Protein AF-A0A9D1SSJ3-F1 (afdb_monomer)

Organism: NCBI:txid2840672

pLDDT: mean 86.65, std 12.14, range [36.69, 98.81]

Foldseek 3Di:
DPPDPQDEDEPDPVGDDPQDDQHWYAYPVGQIWTWGDHPFKTKIFSASQWDKDFLVCLQVCNRDPPRDRDGDDQFDDDQVRVVVLVCVVCVVVVNNQKDWADKTKIWIWRRPDPPPTDTPFIYIKTKIFRWDPPFRTHQQVVFAADPLLVVVQDDPQADDFQHTWMWIFGAGPVGTGMIMTGRDDDDPDDPDDPQDFDDPVVLVVLVVVSNCVSPPPDPVVCPVFADKDWDDKTFIWDWADDGNDHRDTDGATWIKIWIGHPVCVVVVHGTHIWIAGRNPSDTGHRHD

Sequence (288 aa):
AAAQEETYVPLDAETLDFPAAGRYVRTEEGEGAYLRAGNTFLSISSHRGGSVQPESWVLLGNAFVGEEPHALEHVVITEEEAVAAGEAFLERLGRPDFRLARSEKARMLDSNSEYPYATLGEGYLLTYVVSAEGAIPCLYDEYSDSPLLAFLQKQEQYDRTWFQETLALFFTEEGLRMFTWDNPQALVATANENAALLPFDQVQQHVRDLLHIGLPAYDEEADAHGELVFTRMALTSVLQRIPNQSDEALLVPAWMLLLTTQRQQEQGLAESVLLINALDGNYINRWA

Secondary structure (DSSP, 8-state):
--------EE--TTT--SSEEEEEEE-TT--EEEEEEETTEEEEESSTTEEEEEHHHHHTT-SSTTPPP-------S-HHHHHHHHHHHHHHHT-TTEEEEEEEEEEEEETTSSSSPPEEEEEEEEEEEE--TTSPP--GGGSEEPGGGGGGS--TT-----PPPEEEEEEETTEEEEEEEES-------S-SSPPPPPHHHHHHHHHHHHHHHS-S--TT--SS--EEEEEEEEEEEEEEETTEEEEEEEEEEEEEEEEEHHHHHTTPPPEEEEEETTT--B-----

Structure (mmCIF, N/CA/C/O backbone):
data_AF-A0A9D1SSJ3-F1
#
_entry.id   AF-A0A9D1SSJ3-F1
#
loop_
_atom_site.group_PDB
_atom_site.id
_atom_site.type_symbol
_atom_site.label_atom_id
_atom_site.label_alt_id
_atom_site.label_comp_id
_atom_site.label_asym_id
_atom_site.label_entity_id
_atom_site.label_seq_id
_atom_site.pdbx_PDB_ins_code
_atom_site.Cartn_x
_atom_site.Cartn_y
_atom_site.Cartn_z
_atom_site.occupancy
_atom_site.B_iso_or_equiv
_atom_site.auth_seq_id
_atom_site.auth_comp_id
_atom_site.auth_asym_id
_atom_site.auth_atom_id
_atom_site.pdbx_PDB_model_num
ATOM 1 N N . ALA A 1 1 ? -22.876 20.591 19.872 1.00 41.84 1 ALA A N 1
ATOM 2 C CA . ALA A 1 1 ? -23.940 19.924 19.091 1.00 41.84 1 ALA A CA 1
ATOM 3 C C . ALA A 1 1 ? -24.668 18.936 19.998 1.00 41.84 1 ALA A C 1
ATOM 5 O O . ALA A 1 1 ? -24.022 18.380 20.877 1.00 41.84 1 ALA A O 1
ATOM 6 N N . ALA A 1 2 ? -25.987 18.761 19.859 1.00 36.69 2 ALA A N 1
ATOM 7 C CA . ALA A 1 2 ? -26.698 17.710 20.590 1.00 36.69 2 ALA A CA 1
ATOM 8 C C . ALA A 1 2 ? -26.104 16.350 20.191 1.00 36.69 2 ALA A C 1
ATOM 10 O O . ALA A 1 2 ? -25.933 16.109 18.996 1.00 36.69 2 ALA A O 1
ATOM 11 N N . ALA A 1 3 ? -25.744 15.515 21.172 1.00 44.56 3 ALA A N 1
ATOM 12 C CA . ALA A 1 3 ? -25.270 14.158 20.924 1.00 44.56 3 ALA A CA 1
ATOM 13 C C . ALA A 1 3 ? -26.325 13.440 20.077 1.00 44.56 3 ALA A C 1
ATOM 15 O O . ALA A 1 3 ? -27.472 13.298 20.502 1.00 44.56 3 ALA A O 1
ATOM 16 N N . GLN A 1 4 ? -25.968 13.092 18.842 1.00 56.06 4 GLN A N 1
ATOM 17 C CA . GLN A 1 4 ? -26.846 12.311 17.986 1.00 56.06 4 GLN A CA 1
ATOM 18 C C . GLN A 1 4 ? -27.021 10.962 18.685 1.00 56.06 4 GLN A C 1
ATOM 20 O O . GLN A 1 4 ? -26.029 10.323 19.018 1.00 56.06 4 GLN A O 1
ATOM 25 N N . GLU A 1 5 ? -28.257 10.578 18.992 1.00 59.59 5 GLU A N 1
ATOM 26 C CA . GLU A 1 5 ? -28.535 9.332 19.702 1.00 59.59 5 GLU A CA 1
ATOM 27 C C . GLU A 1 5 ? -28.169 8.166 18.772 1.00 59.59 5 GLU A C 1
ATOM 29 O O . GLU A 1 5 ? -28.865 7.879 17.795 1.00 59.59 5 GLU A O 1
ATOM 34 N N . GLU A 1 6 ? -26.999 7.567 18.997 1.00 70.75 6 GLU A N 1
ATOM 35 C CA . GLU A 1 6 ? -26.474 6.526 18.121 1.00 70.75 6 GLU A CA 1
ATOM 36 C C . GLU A 1 6 ? -27.222 5.220 18.368 1.00 70.75 6 GLU A C 1
ATOM 38 O O . GLU A 1 6 ? -27.168 4.626 19.445 1.00 70.75 6 GLU A O 1
ATOM 43 N N . THR A 1 7 ? -27.959 4.771 17.356 1.00 71.69 7 THR A N 1
ATOM 44 C CA . THR A 1 7 ? -28.656 3.488 17.414 1.00 71.69 7 THR A CA 1
ATOM 45 C C . THR A 1 7 ? -27.666 2.386 17.052 1.00 71.69 7 THR A C 1
ATOM 47 O O . THR A 1 7 ? -27.127 2.367 15.947 1.00 71.69 7 THR A O 1
ATOM 50 N N . TYR A 1 8 ? -27.404 1.492 18.003 1.00 73.62 8 TYR A N 1
ATOM 51 C CA . TYR A 1 8 ? -26.455 0.389 17.853 1.00 73.62 8 TYR A CA 1
ATOM 52 C C . TYR A 1 8 ? -27.086 -0.818 17.145 1.00 73.62 8 TYR A C 1
ATOM 54 O O . TYR A 1 8 ? -28.271 -1.109 17.324 1.00 73.62 8 TYR A O 1
ATOM 62 N N . VAL A 1 9 ? -26.258 -1.554 16.400 1.00 72.06 9 VAL A N 1
ATOM 63 C CA . VAL A 1 9 ? -26.578 -2.882 15.861 1.00 72.06 9 VAL A CA 1
ATOM 64 C C . VAL A 1 9 ? -25.536 -3.897 16.351 1.00 72.06 9 VAL A C 1
ATOM 66 O O . VAL A 1 9 ? -24.342 -3.584 16.267 1.00 72.06 9 VAL A O 1
ATOM 69 N N . PRO A 1 10 ? -25.954 -5.081 16.853 1.00 71.31 10 PRO A N 1
ATOM 70 C CA . PRO A 1 10 ? -25.042 -6.188 17.139 1.00 71.31 10 PRO A CA 1
ATOM 71 C C . PRO A 1 10 ? -24.086 -6.433 15.975 1.00 71.31 10 PRO A C 1
ATOM 73 O O . PRO A 1 10 ? -24.506 -6.431 14.820 1.00 71.31 10 PRO A O 1
ATOM 76 N N . LEU A 1 11 ? -22.798 -6.607 16.269 1.00 69.94 11 LEU A N 1
ATOM 77 C CA . LEU A 1 11 ? -21.840 -7.012 15.250 1.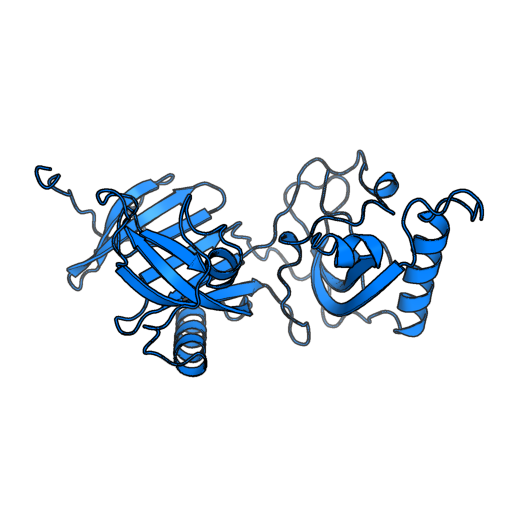00 69.94 11 LEU A CA 1
ATOM 78 C C . LEU A 1 11 ? -21.903 -8.534 15.068 1.00 69.94 11 LEU A C 1
ATOM 80 O O . LEU A 1 11 ? -21.089 -9.261 15.630 1.00 69.94 11 LEU A O 1
ATOM 84 N N . ASP A 1 12 ? -22.870 -9.005 14.283 1.00 67.69 12 ASP A N 1
ATOM 85 C CA . ASP A 1 12 ? -22.927 -10.386 13.804 1.00 67.69 12 ASP A CA 1
ATOM 86 C C . ASP A 1 12 ? -22.988 -10.424 12.263 1.00 67.69 12 ASP A C 1
ATOM 88 O O . ASP A 1 12 ? -23.407 -9.467 11.607 1.00 67.69 12 ASP A O 1
ATOM 92 N N . ALA A 1 13 ? -22.510 -11.517 11.662 1.00 63.56 13 ALA A N 1
ATOM 93 C CA . ALA A 1 13 ? -22.426 -11.641 10.204 1.00 63.56 13 ALA A CA 1
ATOM 94 C C . ALA A 1 13 ? -23.803 -11.724 9.515 1.00 63.56 13 ALA A C 1
ATOM 96 O O . ALA A 1 13 ? -23.891 -11.505 8.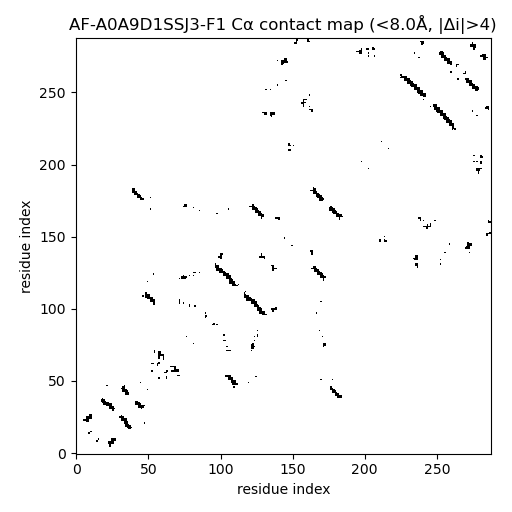310 1.00 63.56 13 ALA A O 1
ATOM 97 N N . GLU A 1 14 ? -24.867 -12.039 10.258 1.00 67.12 14 GLU A N 1
ATOM 98 C CA . GLU A 1 14 ? -26.221 -12.225 9.724 1.00 67.12 14 GLU A CA 1
ATOM 99 C C . GLU A 1 14 ? -27.040 -10.919 9.714 1.00 67.12 14 GLU A C 1
ATOM 101 O O . GLU A 1 14 ? -28.028 -10.820 8.988 1.00 67.12 14 GLU A O 1
ATOM 106 N N . THR A 1 15 ? -26.632 -9.901 10.481 1.00 64.75 15 THR A N 1
ATOM 107 C CA . THR A 1 15 ? -27.335 -8.611 10.645 1.00 64.75 15 THR A CA 1
ATOM 108 C C . THR A 1 15 ? -26.659 -7.430 9.939 1.00 64.75 15 THR A C 1
ATOM 110 O O . THR A 1 15 ? -27.192 -6.307 9.927 1.00 64.75 15 THR A O 1
ATOM 113 N N . LEU A 1 16 ? -25.488 -7.662 9.340 1.00 67.88 16 LEU A N 1
ATOM 114 C CA . LEU A 1 16 ? -24.745 -6.672 8.566 1.00 67.88 16 LEU A CA 1
ATOM 115 C C . LEU A 1 16 ? -25.196 -6.659 7.101 1.00 67.88 16 LEU A C 1
ATOM 117 O O . LEU A 1 16 ? -24.760 -7.463 6.282 1.00 67.88 16 LEU A O 1
ATOM 121 N N . ASP A 1 17 ? -26.026 -5.678 6.760 1.00 69.81 17 ASP A N 1
ATOM 122 C CA . ASP A 1 17 ? -26.342 -5.353 5.367 1.00 69.81 17 ASP A CA 1
ATOM 123 C C . ASP A 1 17 ? -25.211 -4.536 4.719 1.00 69.81 17 ASP A C 1
ATOM 125 O O . ASP A 1 17 ? -24.707 -3.575 5.313 1.00 69.81 17 ASP A O 1
ATOM 129 N N . PHE A 1 18 ? -24.861 -4.877 3.475 1.00 73.00 18 PHE A N 1
ATOM 130 C CA . PHE A 1 18 ? -23.876 -4.169 2.651 1.00 73.00 18 PHE A CA 1
ATOM 131 C C . PHE A 1 18 ? -24.551 -3.496 1.440 1.00 73.00 18 PHE A C 1
ATOM 133 O O . PHE A 1 18 ? -25.455 -4.089 0.846 1.00 73.00 18 PHE A O 1
ATOM 140 N N . PRO A 1 19 ? -24.112 -2.293 1.015 1.00 80.00 19 PRO A N 1
ATOM 141 C CA . PRO A 1 19 ? -23.043 -1.469 1.587 1.00 80.00 19 PRO A CA 1
ATOM 142 C C . PRO A 1 19 ? -23.450 -0.803 2.913 1.00 80.00 19 PRO A C 1
ATOM 144 O O . PRO A 1 19 ? -24.617 -0.485 3.132 1.00 80.00 19 PRO A O 1
ATOM 147 N N . ALA A 1 20 ? -22.471 -0.535 3.777 1.00 78.69 20 ALA A N 1
ATOM 148 C CA . ALA A 1 20 ? -22.679 0.096 5.078 1.00 78.69 20 ALA A CA 1
ATOM 149 C C . ALA A 1 20 ? -21.917 1.424 5.157 1.00 78.69 20 ALA A C 1
ATOM 151 O O . ALA A 1 20 ? -20.708 1.472 4.948 1.00 78.69 20 ALA A O 1
ATOM 152 N N . ALA A 1 21 ? -22.606 2.516 5.488 1.00 80.19 21 ALA A N 1
ATOM 153 C CA . ALA A 1 21 ? -21.999 3.842 5.579 1.00 80.19 21 ALA A CA 1
ATOM 154 C C . ALA A 1 21 ? -22.038 4.372 7.019 1.00 80.19 21 ALA A C 1
ATOM 156 O O . ALA A 1 21 ? -23.034 4.945 7.453 1.00 80.19 21 ALA A O 1
ATOM 157 N N . GLY A 1 22 ? -20.937 4.199 7.756 1.00 74.44 22 GLY A N 1
ATOM 158 C CA . GLY A 1 22 ? -20.728 4.814 9.071 1.00 74.44 22 GLY A CA 1
ATOM 159 C C . GLY A 1 22 ? -21.659 4.266 10.151 1.00 74.44 22 GLY A C 1
ATOM 160 O O . GLY A 1 22 ? -22.102 5.021 11.015 1.00 74.44 22 GLY A O 1
ATOM 161 N N . ARG A 1 23 ? -21.989 2.971 10.072 1.00 83.00 23 ARG A N 1
ATOM 162 C CA . ARG A 1 23 ? -22.890 2.280 11.001 1.00 83.00 23 ARG A CA 1
ATOM 163 C C . ARG A 1 23 ? -22.175 2.073 12.333 1.00 83.00 23 ARG A C 1
ATOM 165 O O . ARG A 1 23 ? -21.083 1.514 12.347 1.00 83.00 23 ARG A O 1
ATOM 172 N N . TYR A 1 24 ? -22.788 2.500 13.433 1.00 87.62 24 TYR A N 1
ATOM 173 C CA . TYR A 1 24 ? -22.270 2.206 14.766 1.00 87.62 24 TYR A CA 1
ATOM 174 C C . TYR A 1 24 ? -22.615 0.762 15.146 1.00 87.62 24 TYR A C 1
ATOM 176 O O . TYR A 1 24 ? -23.780 0.352 15.122 1.00 87.62 24 TYR A O 1
ATOM 184 N N . VAL A 1 25 ? -21.585 -0.013 15.455 1.00 86.06 25 VAL A N 1
ATOM 185 C CA . VAL A 1 25 ? -21.651 -1.432 15.803 1.00 86.06 25 VAL A CA 1
ATOM 186 C C . VAL A 1 25 ? -21.059 -1.631 17.189 1.00 86.06 25 VAL A C 1
ATOM 188 O O . VAL A 1 25 ? -20.232 -0.834 17.631 1.00 86.06 25 VAL A O 1
ATOM 191 N N . ARG A 1 26 ? -21.480 -2.686 17.888 1.00 83.88 26 ARG A N 1
ATOM 192 C CA . ARG A 1 26 ? -20.932 -3.021 19.205 1.00 83.88 26 ARG A CA 1
ATOM 193 C C . ARG A 1 26 ? -20.682 -4.513 19.319 1.00 83.88 26 ARG A C 1
ATOM 195 O O . ARG A 1 26 ? -21.494 -5.310 18.845 1.00 83.88 26 ARG A O 1
ATOM 202 N N . THR A 1 27 ? -19.578 -4.871 19.956 1.00 77.12 27 THR A N 1
ATOM 203 C CA . THR A 1 27 ? -19.282 -6.258 20.315 1.00 77.12 27 THR A CA 1
ATOM 204 C C . THR A 1 27 ? -20.221 -6.734 21.427 1.00 77.12 27 THR A C 1
ATOM 206 O O . THR A 1 27 ? -20.873 -5.929 22.106 1.00 77.12 27 THR A O 1
ATOM 209 N N . GLU A 1 28 ? -20.281 -8.051 21.646 1.00 75.62 28 GLU A N 1
ATOM 210 C CA . GLU A 1 28 ? -20.995 -8.635 22.792 1.00 75.62 28 GLU A CA 1
ATOM 211 C C . GLU A 1 28 ? -20.451 -8.117 24.135 1.00 75.62 28 GLU A C 1
ATOM 213 O O . GLU A 1 28 ? -21.208 -7.944 25.089 1.00 75.62 28 GLU A O 1
ATOM 218 N N . GLU A 1 29 ? -19.156 -7.792 24.181 1.00 78.50 29 GLU A N 1
ATOM 219 C CA . GLU A 1 29 ? -18.461 -7.232 25.346 1.00 78.50 29 GLU A CA 1
ATOM 220 C C . GLU A 1 29 ? -18.753 -5.736 25.565 1.00 78.50 29 GLU A C 1
ATOM 222 O O . GLU A 1 29 ? -18.388 -5.169 26.594 1.00 78.50 29 GLU A O 1
ATOM 227 N N . GLY A 1 30 ? -19.478 -5.092 24.643 1.00 78.06 30 GLY A N 1
ATOM 228 C CA . GLY A 1 30 ? -19.911 -3.702 24.772 1.00 78.06 30 GLY A CA 1
ATOM 229 C C . GLY A 1 30 ? -18.974 -2.672 24.139 1.00 78.06 30 GLY A C 1
ATOM 230 O O . GLY A 1 30 ? -19.244 -1.477 24.254 1.00 78.06 30 GLY A O 1
ATOM 231 N N . GLU A 1 31 ? -17.927 -3.100 23.435 1.00 81.81 31 GLU A N 1
ATOM 232 C CA . GLU A 1 31 ? -17.006 -2.202 22.733 1.00 81.81 31 GLU A CA 1
ATOM 233 C C . GLU A 1 31 ? -17.636 -1.685 21.442 1.00 81.81 31 GLU A C 1
ATOM 235 O O . GLU A 1 31 ? -18.118 -2.466 20.621 1.00 81.81 31 GLU A O 1
ATOM 240 N N . GLY A 1 32 ? -17.668 -0.363 21.277 1.00 87.25 32 GLY A N 1
ATOM 241 C CA . GLY A 1 32 ? -18.289 0.295 20.133 1.00 87.25 32 GLY A CA 1
ATOM 242 C C . GLY A 1 32 ? -17.291 0.666 19.043 1.00 87.25 32 GLY A C 1
ATOM 243 O O . GLY A 1 32 ? -16.176 1.089 19.337 1.00 87.25 32 GLY A O 1
ATOM 244 N N . ALA A 1 33 ? -17.715 0.570 17.787 1.00 90.50 33 ALA A N 1
ATOM 245 C CA . ALA A 1 33 ? -16.941 1.010 16.633 1.00 90.50 33 ALA A CA 1
ATOM 246 C C . ALA A 1 33 ? -17.854 1.500 15.502 1.00 90.50 33 ALA A C 1
ATOM 248 O O . ALA A 1 33 ? -19.059 1.252 15.488 1.00 90.50 33 ALA A O 1
ATOM 249 N N . TYR A 1 34 ? -17.275 2.177 14.518 1.00 90.88 34 TYR A N 1
ATOM 250 C CA . TYR A 1 34 ? -17.954 2.621 13.308 1.00 90.88 34 TYR A CA 1
ATOM 251 C C . TYR A 1 34 ? -17.488 1.792 12.125 1.00 90.88 34 TYR A C 1
ATOM 253 O O . TYR A 1 34 ? -16.304 1.793 11.789 1.00 90.88 34 TYR A O 1
ATOM 261 N N . LEU A 1 35 ? -18.435 1.126 11.472 1.00 90.25 35 LEU A N 1
ATOM 262 C CA . LEU A 1 35 ? -18.206 0.294 10.304 1.00 90.25 35 LEU A CA 1
ATOM 263 C C . LEU A 1 35 ? -18.584 1.046 9.024 1.00 90.25 35 LEU A C 1
ATOM 265 O O . LEU A 1 35 ? -19.670 1.626 8.896 1.00 90.25 35 LEU A O 1
ATOM 269 N N . ARG A 1 36 ? -17.680 1.010 8.047 1.00 90.44 36 ARG A N 1
ATOM 270 C CA . ARG A 1 36 ? -17.907 1.429 6.664 1.00 90.44 36 ARG A CA 1
ATOM 271 C C . ARG A 1 36 ? -17.522 0.284 5.742 1.00 90.44 36 ARG A C 1
ATOM 273 O O . ARG A 1 36 ? -16.462 -0.299 5.913 1.00 90.44 36 ARG A O 1
ATOM 280 N N . ALA A 1 37 ? -18.357 -0.026 4.766 1.00 90.31 37 ALA A N 1
ATOM 281 C CA . ALA A 1 37 ? -18.077 -1.076 3.808 1.00 90.31 37 ALA A CA 1
ATOM 282 C C . ALA A 1 37 ? -18.731 -0.780 2.461 1.00 90.31 37 ALA A C 1
ATOM 284 O O . ALA A 1 37 ? -19.891 -0.362 2.393 1.00 90.31 37 ALA A O 1
ATOM 285 N N . GLY A 1 38 ? -17.982 -1.033 1.398 1.00 88.62 38 GLY A N 1
ATOM 286 C CA . GLY A 1 38 ? -18.437 -0.971 0.018 1.00 88.62 38 GLY A CA 1
ATOM 287 C C . GLY A 1 38 ? -17.955 -2.188 -0.765 1.00 88.62 38 GLY A C 1
ATOM 288 O O . GLY A 1 38 ? -17.445 -3.147 -0.198 1.00 88.62 38 GLY A O 1
ATOM 289 N N . ASN A 1 39 ? -18.088 -2.137 -2.090 1.00 85.19 39 ASN A N 1
ATOM 290 C CA . ASN A 1 39 ? -17.717 -3.264 -2.954 1.00 85.19 39 ASN A CA 1
ATOM 291 C C . ASN A 1 39 ? -16.210 -3.563 -2.960 1.00 85.19 39 ASN A C 1
ATOM 293 O O . ASN A 1 39 ? -15.814 -4.670 -3.303 1.00 85.19 39 ASN A O 1
ATOM 297 N N . THR A 1 40 ? -15.378 -2.571 -2.641 1.00 88.81 40 THR A N 1
ATOM 298 C CA . THR A 1 40 ? -13.914 -2.656 -2.738 1.00 88.81 40 THR A CA 1
ATOM 299 C C . THR A 1 40 ? -13.215 -2.268 -1.443 1.00 88.81 40 THR A C 1
ATOM 301 O O . THR A 1 40 ? -12.009 -2.076 -1.463 1.00 88.81 40 THR A O 1
ATOM 304 N N . PHE A 1 41 ? -13.933 -2.097 -0.333 1.00 92.00 41 PHE A N 1
ATOM 305 C CA . PHE A 1 41 ? -13.294 -1.744 0.932 1.00 92.00 41 PHE A CA 1
ATOM 306 C C . PHE A 1 41 ? -14.145 -2.131 2.140 1.00 92.00 41 PHE A C 1
ATOM 308 O O . PHE A 1 41 ? -15.378 -2.122 2.085 1.00 92.00 41 PHE A O 1
ATOM 315 N N . LEU A 1 42 ? -13.468 -2.377 3.255 1.00 93.25 42 LEU A N 1
ATOM 316 C CA . LEU A 1 42 ? -14.020 -2.505 4.597 1.00 93.25 42 LEU A CA 1
ATOM 317 C C . LEU A 1 42 ? -13.187 -1.637 5.544 1.00 93.25 42 LEU A C 1
ATOM 319 O O . LEU A 1 42 ? -11.966 -1.640 5.489 1.00 93.25 42 LEU A O 1
ATOM 323 N N . SER A 1 43 ? -13.838 -0.892 6.428 1.00 93.31 43 SER A N 1
ATOM 324 C CA . SER A 1 43 ? -13.188 -0.043 7.420 1.00 93.31 43 SER A CA 1
ATOM 325 C C . SER A 1 43 ? -13.930 -0.110 8.747 1.00 93.31 43 SER A C 1
ATOM 327 O O . SER A 1 43 ? -15.159 -0.022 8.792 1.00 93.31 43 SER A O 1
ATOM 329 N N . ILE A 1 44 ? -13.171 -0.241 9.830 1.00 92.69 44 ILE A N 1
ATOM 330 C CA . ILE A 1 44 ? -13.650 -0.183 11.209 1.00 92.69 44 ILE A CA 1
ATOM 331 C C . ILE A 1 44 ? -12.813 0.866 11.936 1.00 92.69 44 ILE A C 1
ATOM 333 O O . ILE A 1 44 ? -11.587 0.836 11.883 1.00 92.69 44 ILE A O 1
ATOM 337 N N . SER A 1 45 ? -13.470 1.810 12.602 1.00 93.62 45 SER A N 1
ATOM 338 C CA . SER A 1 45 ? -12.813 2.895 13.334 1.00 93.62 45 SER A CA 1
ATOM 339 C C . SER A 1 45 ? -13.419 3.042 14.721 1.00 93.62 45 SER A C 1
ATOM 341 O O . SER A 1 45 ? -14.636 2.954 14.872 1.00 93.62 45 SER A O 1
ATOM 343 N N . SER A 1 46 ? -12.599 3.337 15.726 1.00 91.94 46 SER A N 1
ATOM 344 C CA . SER A 1 46 ? -13.083 3.686 17.067 1.00 91.94 46 SER A CA 1
ATOM 345 C C . SER A 1 46 ? -13.823 5.031 17.098 1.00 91.94 46 SER A C 1
ATOM 347 O O . SER A 1 46 ? -14.591 5.284 18.020 1.00 91.94 46 SER A O 1
ATOM 349 N N . HIS A 1 47 ? -13.641 5.879 16.076 1.00 89.88 47 HIS A N 1
ATOM 350 C CA . HIS A 1 47 ? -14.232 7.218 15.989 1.00 89.88 47 HIS A CA 1
ATOM 351 C C . HIS A 1 47 ? -14.878 7.485 14.621 1.00 89.88 47 HIS A C 1
ATOM 353 O O . HIS A 1 47 ? -14.290 7.207 13.572 1.00 89.88 47 HIS A O 1
ATOM 359 N N . ARG A 1 48 ? -16.076 8.090 14.616 1.00 83.25 48 ARG A N 1
ATOM 360 C CA . ARG A 1 48 ? -16.885 8.334 13.402 1.00 83.25 48 ARG A CA 1
ATOM 361 C C . ARG A 1 48 ? -16.204 9.241 12.377 1.00 83.25 48 ARG A C 1
ATOM 363 O O . ARG A 1 48 ? -16.403 9.066 11.179 1.00 83.25 48 ARG A O 1
ATOM 370 N N . GLY A 1 49 ? -15.437 10.213 12.866 1.00 81.69 49 GLY A N 1
ATOM 371 C CA . GLY A 1 49 ? -14.650 11.174 12.088 1.00 81.69 49 GLY A CA 1
ATOM 372 C C . GLY A 1 49 ? -13.145 10.927 12.176 1.00 81.69 49 GLY A C 1
ATOM 373 O O . GLY A 1 49 ? -12.369 11.830 11.901 1.00 81.69 49 GLY A O 1
ATOM 374 N N . GLY A 1 50 ? -12.715 9.737 12.607 1.00 88.50 50 GLY A N 1
ATOM 375 C CA . GLY A 1 50 ? -11.293 9.431 12.729 1.00 88.50 50 GLY A CA 1
ATOM 376 C C . GLY A 1 50 ? -10.598 9.507 11.369 1.00 88.50 50 GLY A C 1
ATOM 377 O O . GLY A 1 50 ? -10.885 8.699 10.484 1.00 88.50 50 GLY A O 1
ATOM 378 N N . SER A 1 51 ? -9.692 10.471 11.213 1.00 91.81 51 SER A N 1
ATOM 379 C CA . SER A 1 51 ? -8.824 10.618 10.045 1.00 91.81 51 SER A CA 1
ATOM 380 C C . SER A 1 51 ? -7.391 10.312 10.453 1.00 91.81 51 SER A C 1
ATOM 382 O O . SER A 1 51 ? -6.776 11.103 11.168 1.00 91.81 51 SER A O 1
ATOM 384 N N . VAL A 1 52 ? -6.860 9.174 10.007 1.00 96.00 52 VAL A N 1
ATOM 385 C CA . VAL A 1 52 ? -5.460 8.808 10.253 1.00 96.00 52 VAL A CA 1
ATOM 386 C C . VAL A 1 52 ? -4.556 9.524 9.252 1.00 96.00 52 VAL A C 1
ATOM 388 O O . VAL A 1 52 ? -4.836 9.532 8.057 1.00 96.00 52 VAL A O 1
ATOM 391 N N . GLN A 1 53 ? -3.486 10.137 9.750 1.00 95.62 53 GLN A N 1
ATOM 392 C CA . GLN A 1 53 ? -2.497 10.876 8.972 1.00 95.62 53 GLN A CA 1
ATOM 393 C C . GLN A 1 53 ? -1.096 10.365 9.329 1.00 95.62 53 GLN A C 1
ATOM 395 O O . GLN A 1 53 ? -0.719 10.461 10.502 1.00 95.62 53 GLN A O 1
ATOM 400 N N . PRO A 1 54 ? -0.333 9.819 8.367 1.00 96.50 54 PRO A N 1
ATOM 401 C CA . PRO A 1 54 ? 1.052 9.423 8.601 1.00 96.50 54 PRO A CA 1
ATOM 402 C C . PRO A 1 54 ? 1.950 10.652 8.815 1.00 96.50 54 PRO A C 1
ATOM 404 O O . PRO A 1 54 ? 1.668 11.742 8.311 1.00 96.50 54 PRO A O 1
ATOM 407 N N . GLU A 1 55 ? 3.032 10.488 9.574 1.00 97.12 55 GLU A N 1
ATOM 408 C CA . GLU A 1 55 ? 3.973 11.558 9.933 1.00 97.12 55 GLU A CA 1
ATOM 409 C C . GLU A 1 55 ? 4.603 12.215 8.698 1.00 97.12 55 GLU A C 1
ATOM 411 O O . GLU A 1 55 ? 4.779 13.428 8.667 1.00 97.12 55 GLU A O 1
ATOM 416 N N . SER A 1 56 ? 4.857 11.458 7.637 1.00 94.50 56 SER A N 1
ATOM 417 C CA . SER A 1 56 ? 5.337 11.930 6.339 1.00 94.50 56 SER A CA 1
ATOM 418 C C . SER A 1 56 ? 4.424 12.992 5.739 1.00 94.50 56 SER A C 1
ATOM 420 O O . SER A 1 56 ? 4.913 13.957 5.156 1.00 94.50 56 SER A O 1
ATOM 422 N N . TRP A 1 57 ? 3.105 12.885 5.918 1.00 93.56 57 TRP A N 1
ATOM 423 C CA . TRP A 1 57 ? 2.186 13.929 5.468 1.00 93.56 57 TRP A CA 1
ATOM 424 C C . TRP A 1 57 ? 2.334 15.194 6.312 1.00 93.56 57 TRP A C 1
ATOM 426 O O . TRP A 1 57 ? 2.283 16.294 5.763 1.00 93.56 57 TRP A O 1
ATOM 436 N N . VAL A 1 58 ? 2.551 15.052 7.623 1.00 94.00 58 VAL A N 1
ATOM 437 C CA . VAL A 1 58 ? 2.751 16.181 8.547 1.00 94.00 58 VAL A CA 1
ATOM 438 C C . VAL A 1 58 ? 4.070 16.890 8.233 1.00 94.00 58 VAL A C 1
ATOM 440 O O . VAL A 1 58 ? 4.089 18.101 8.040 1.00 94.00 58 VAL A O 1
ATOM 443 N N . LEU A 1 59 ? 5.157 16.138 8.055 1.00 93.50 59 LEU A N 1
ATOM 444 C CA . LEU A 1 59 ? 6.486 16.656 7.713 1.00 93.50 59 LEU A CA 1
ATOM 445 C C . LEU A 1 59 ? 6.541 17.349 6.344 1.00 93.50 59 LEU A C 1
ATOM 447 O O . LEU A 1 59 ? 7.406 18.193 6.120 1.00 93.50 59 LEU A O 1
ATOM 451 N N . LEU A 1 60 ? 5.630 17.013 5.429 1.00 88.12 60 LEU A N 1
ATOM 452 C CA . LEU A 1 60 ? 5.511 17.669 4.125 1.00 88.12 60 LEU A CA 1
ATOM 453 C C . LEU A 1 60 ? 4.534 18.857 4.127 1.00 88.12 60 LEU A C 1
ATOM 455 O O . LEU A 1 60 ? 4.363 19.488 3.087 1.00 88.12 60 LEU A O 1
ATOM 459 N N . GLY A 1 61 ? 3.876 19.161 5.254 1.00 85.19 61 GLY A N 1
ATOM 460 C CA . GLY A 1 61 ? 2.826 20.189 5.320 1.00 85.19 61 GLY A CA 1
ATOM 461 C C . GLY A 1 61 ? 1.556 19.815 4.541 1.00 85.19 61 GLY A C 1
ATOM 462 O O . GLY A 1 61 ? 0.756 20.678 4.189 1.00 85.19 61 GLY A O 1
ATOM 463 N N . ASN A 1 62 ? 1.378 18.523 4.253 1.00 81.00 62 ASN A N 1
ATOM 464 C CA . ASN A 1 62 ? 0.267 17.966 3.479 1.00 81.00 62 ASN A CA 1
ATOM 465 C C . ASN A 1 62 ? -0.812 17.319 4.364 1.00 81.00 62 ASN A C 1
ATOM 467 O O . ASN A 1 62 ? -1.826 16.856 3.845 1.00 81.00 62 ASN A O 1
ATOM 471 N N . ALA A 1 63 ? -0.607 17.259 5.685 1.00 80.69 63 ALA A N 1
ATOM 472 C CA . ALA A 1 63 ? -1.536 16.617 6.611 1.00 80.69 63 ALA A CA 1
ATOM 473 C C . ALA A 1 63 ? -2.852 17.396 6.754 1.00 80.69 63 ALA A C 1
ATOM 475 O O . ALA A 1 63 ? -3.922 16.845 6.492 1.00 80.69 63 ALA A O 1
ATOM 476 N N . PHE A 1 64 ? -2.809 18.678 7.127 1.00 83.25 64 PHE A N 1
ATOM 477 C CA . PHE A 1 64 ? -3.973 19.559 7.017 1.00 83.25 64 PHE A CA 1
ATOM 478 C C . PHE A 1 64 ? -3.593 20.995 6.655 1.00 83.25 64 PHE A C 1
ATOM 480 O O . PHE A 1 64 ? -2.487 21.467 6.905 1.00 83.25 64 PHE A O 1
ATOM 487 N N . VAL A 1 65 ? -4.541 21.700 6.034 1.00 81.88 65 VAL A N 1
ATOM 488 C CA . VAL A 1 65 ? -4.323 23.042 5.482 1.00 81.88 65 VAL A CA 1
ATOM 489 C C . VAL A 1 65 ? -3.957 24.034 6.585 1.00 81.88 65 VAL A C 1
ATOM 491 O O . VAL A 1 65 ? -4.755 24.272 7.486 1.00 81.88 65 VAL A O 1
ATOM 494 N N . GLY A 1 66 ? -2.794 24.672 6.454 1.00 83.06 66 GLY A N 1
ATOM 495 C CA . GLY A 1 66 ? -2.328 25.708 7.378 1.00 83.06 66 GLY A CA 1
ATOM 496 C C . GLY A 1 66 ? -1.582 25.182 8.604 1.00 83.06 66 GLY A C 1
ATOM 497 O O . GLY A 1 66 ? -1.229 25.983 9.466 1.00 83.06 66 GLY A O 1
ATOM 498 N N . GLU A 1 67 ? -1.343 23.874 8.690 1.00 88.94 67 GLU A N 1
ATOM 499 C CA . GLU A 1 67 ? -0.389 23.310 9.639 1.00 88.94 67 GLU A CA 1
ATOM 500 C C . GLU A 1 67 ? 1.048 23.546 9.171 1.00 88.94 67 GLU A C 1
ATOM 502 O O . GLU A 1 67 ? 1.375 23.305 8.008 1.00 88.94 67 GLU A O 1
ATOM 507 N N . GLU A 1 68 ? 1.915 23.979 10.084 1.00 90.94 68 GLU A N 1
ATOM 508 C CA . GLU A 1 68 ? 3.354 24.013 9.826 1.00 90.94 68 GLU A CA 1
ATOM 509 C C . GLU A 1 68 ? 3.955 22.608 9.983 1.00 90.94 68 GLU A C 1
ATOM 511 O O . GLU A 1 68 ? 3.588 21.902 10.924 1.00 90.94 68 GLU A O 1
ATOM 516 N N . PRO A 1 69 ? 4.909 22.200 9.129 1.00 94.19 69 PRO A N 1
ATOM 517 C CA . PRO A 1 69 ? 5.533 20.889 9.238 1.00 94.19 69 PRO A CA 1
ATOM 518 C C . PRO A 1 69 ? 6.176 20.618 10.601 1.00 94.19 69 PRO A C 1
ATOM 520 O O . PRO A 1 69 ? 6.980 21.416 11.091 1.00 94.19 69 PRO A O 1
ATOM 523 N N . HIS A 1 70 ? 5.878 19.459 11.187 1.00 94.12 70 HIS A N 1
ATOM 524 C CA . HIS A 1 70 ? 6.478 19.012 12.444 1.00 94.12 70 HIS A CA 1
ATOM 525 C C . HIS A 1 70 ? 6.487 17.479 12.565 1.00 94.12 70 HIS A C 1
ATOM 527 O O . HIS A 1 70 ? 5.777 16.781 11.844 1.00 94.12 70 HIS A O 1
ATOM 533 N N . ALA A 1 71 ? 7.309 16.955 13.478 1.00 96.19 71 ALA A N 1
ATOM 534 C CA . ALA A 1 71 ? 7.317 15.533 13.825 1.00 96.19 71 ALA A CA 1
ATOM 535 C C . ALA A 1 71 ? 6.227 15.213 14.861 1.00 96.19 71 ALA A C 1
ATOM 537 O O . ALA A 1 71 ? 5.803 16.090 15.617 1.00 96.19 71 ALA A O 1
ATOM 538 N N . LEU A 1 72 ? 5.789 13.958 14.920 1.00 96.56 72 LEU A N 1
ATOM 539 C CA . LEU A 1 72 ? 4.871 13.461 15.940 1.00 96.56 72 LEU A CA 1
ATOM 540 C C . LEU A 1 72 ? 5.655 13.107 17.213 1.00 96.56 72 LEU A C 1
ATOM 542 O O . LEU A 1 72 ? 6.545 12.243 17.214 1.00 96.56 72 LEU A O 1
ATOM 546 N N . GLU A 1 73 ? 5.337 13.813 18.298 1.00 95.44 73 GLU A N 1
ATOM 547 C CA . GLU A 1 73 ? 6.104 13.816 19.550 1.00 95.44 73 GLU A CA 1
ATOM 548 C C . GLU A 1 73 ? 5.434 13.022 20.684 1.00 95.44 73 GLU A C 1
ATOM 550 O O . GLU A 1 73 ? 6.096 12.704 21.670 1.00 95.44 73 GLU A O 1
ATOM 555 N N . HIS A 1 74 ? 4.157 12.652 20.549 1.00 96.31 74 HIS A N 1
ATOM 556 C CA . HIS A 1 74 ? 3.364 11.978 21.587 1.00 96.31 74 HIS A CA 1
ATOM 557 C C . HIS A 1 74 ? 3.106 10.496 21.281 1.00 96.31 74 HIS A C 1
ATOM 559 O O . HIS A 1 74 ? 2.161 9.898 21.792 1.00 96.31 74 HIS A O 1
ATOM 565 N N . VAL A 1 75 ? 3.946 9.885 20.446 1.00 97.50 75 VAL A N 1
ATOM 566 C CA . VAL A 1 75 ? 3.919 8.442 20.179 1.00 97.50 75 VAL A CA 1
ATOM 567 C C . VAL A 1 75 ? 4.482 7.696 21.393 1.00 97.50 75 VAL A C 1
ATOM 569 O O . VAL A 1 75 ? 5.676 7.787 21.675 1.00 97.50 75 VAL A O 1
ATOM 572 N N . VAL A 1 76 ? 3.619 6.975 22.117 1.00 97.62 76 VAL A N 1
ATOM 573 C CA . VAL A 1 76 ? 3.983 6.297 23.379 1.00 97.62 76 VAL A CA 1
ATOM 574 C C . VAL A 1 76 ? 4.457 4.854 23.176 1.00 97.62 76 VAL A C 1
ATOM 576 O O . VAL A 1 76 ? 5.399 4.429 23.842 1.00 97.62 76 VAL A O 1
ATOM 579 N N . ILE A 1 77 ? 3.823 4.107 22.269 1.00 98.06 77 ILE A N 1
ATOM 580 C CA . ILE A 1 77 ? 4.205 2.720 21.945 1.00 98.06 77 ILE A CA 1
ATOM 581 C C . ILE A 1 77 ? 5.440 2.687 21.040 1.00 98.06 77 ILE A C 1
ATOM 583 O O . ILE A 1 77 ? 5.695 3.647 20.307 1.00 98.06 77 ILE A O 1
ATOM 587 N N . THR A 1 78 ? 6.192 1.587 21.043 1.00 98.38 78 THR A N 1
ATOM 588 C CA . THR A 1 78 ? 7.279 1.384 20.071 1.00 98.38 78 THR A CA 1
ATOM 589 C C . THR A 1 78 ? 6.761 0.829 18.743 1.00 98.38 78 THR A C 1
ATOM 591 O O . THR A 1 78 ? 5.646 0.310 18.646 1.00 98.38 78 THR A O 1
ATOM 594 N N . GLU A 1 79 ? 7.587 0.929 17.699 1.00 98.56 79 GLU A N 1
ATOM 595 C CA . GLU A 1 79 ? 7.293 0.315 16.404 1.00 98.56 79 GLU A CA 1
ATOM 596 C C . GLU A 1 79 ? 7.158 -1.209 16.535 1.00 98.56 79 GLU A C 1
ATOM 598 O O . GLU A 1 79 ? 6.217 -1.799 16.015 1.00 98.56 79 GLU A O 1
ATOM 603 N N . GLU A 1 80 ? 8.055 -1.852 17.285 1.00 98.62 80 GLU A N 1
ATOM 604 C CA . GLU A 1 80 ? 8.049 -3.301 17.491 1.00 98.62 80 GLU A CA 1
ATOM 605 C C . GLU A 1 80 ? 6.793 -3.779 18.228 1.00 98.62 80 GLU A C 1
ATOM 607 O O . GLU A 1 80 ? 6.255 -4.835 17.895 1.00 98.62 80 GLU A O 1
ATOM 612 N N . GLU A 1 81 ? 6.303 -3.006 19.203 1.00 98.44 81 GLU A N 1
ATOM 613 C CA . GLU A 1 81 ? 5.046 -3.289 19.903 1.00 98.44 81 GLU A CA 1
ATOM 614 C C . GLU A 1 81 ? 3.850 -3.224 18.949 1.00 98.44 81 GLU A C 1
ATOM 616 O O . GLU A 1 81 ? 3.013 -4.131 18.940 1.00 98.44 81 GLU A O 1
ATOM 621 N N . ALA A 1 82 ? 3.793 -2.187 18.106 1.00 98.62 82 ALA A N 1
ATOM 622 C CA . ALA A 1 82 ? 2.754 -2.055 17.094 1.00 98.62 82 ALA A CA 1
ATOM 623 C C . ALA A 1 82 ? 2.810 -3.212 16.086 1.00 98.62 82 ALA A C 1
ATOM 625 O O . ALA A 1 82 ? 1.786 -3.841 15.811 1.00 98.62 82 ALA A O 1
ATOM 626 N N . VAL A 1 83 ? 3.998 -3.526 15.559 1.00 98.69 83 VAL A N 1
ATOM 627 C CA . VAL A 1 83 ? 4.205 -4.615 14.593 1.00 98.69 83 VAL A CA 1
ATOM 628 C C . VAL A 1 83 ? 3.795 -5.958 15.190 1.00 98.69 83 VAL A C 1
ATOM 630 O O . VAL A 1 83 ? 3.032 -6.689 14.563 1.00 98.69 83 VAL A O 1
ATOM 633 N N . ALA A 1 84 ? 4.201 -6.264 16.424 1.00 98.38 84 ALA A N 1
ATOM 634 C CA . ALA A 1 84 ? 3.789 -7.493 17.098 1.00 98.38 84 ALA A CA 1
ATOM 635 C C . ALA A 1 84 ? 2.260 -7.583 17.268 1.00 98.38 84 ALA A C 1
ATOM 637 O O . ALA A 1 84 ? 1.676 -8.648 17.054 1.00 98.38 84 ALA A O 1
ATOM 638 N N . ALA A 1 85 ? 1.597 -6.472 17.609 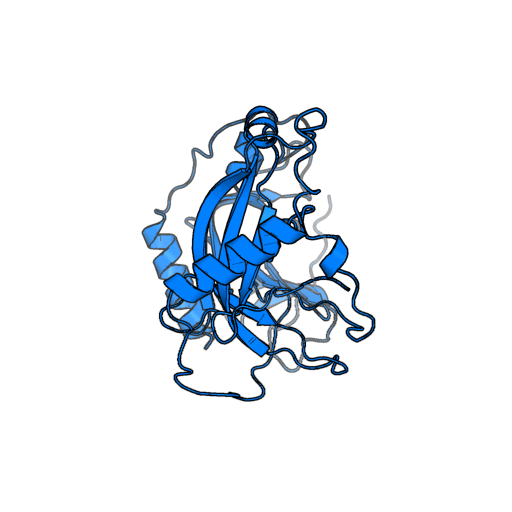1.00 98.25 85 ALA A N 1
ATOM 639 C CA . ALA A 1 85 ? 0.139 -6.417 17.701 1.00 98.25 85 ALA A CA 1
ATOM 640 C C . ALA A 1 85 ? -0.542 -6.615 16.335 1.00 98.25 85 ALA A C 1
ATOM 642 O O . ALA A 1 85 ? -1.572 -7.288 16.250 1.00 98.25 85 ALA A O 1
ATOM 643 N N . GLY A 1 86 ? 0.035 -6.066 15.264 1.00 98.06 86 GLY A N 1
ATOM 644 C CA . GLY A 1 86 ? -0.454 -6.236 13.900 1.00 98.06 86 GLY A CA 1
ATOM 645 C C . GLY A 1 86 ? -0.321 -7.670 13.380 1.00 98.06 86 GLY A C 1
ATOM 646 O O . GLY A 1 86 ? -1.288 -8.214 12.852 1.00 98.06 86 GLY A O 1
ATOM 647 N N . GLU A 1 87 ? 0.816 -8.326 13.606 1.00 97.25 87 GLU A N 1
ATOM 648 C CA . GLU A 1 87 ? 1.011 -9.737 13.242 1.00 97.25 87 GLU A CA 1
ATOM 649 C C . GLU A 1 87 ? 0.035 -10.653 14.004 1.00 97.25 87 GLU A C 1
ATOM 651 O O . GLU A 1 87 ? -0.620 -11.510 13.408 1.00 97.25 87 GLU A O 1
ATOM 656 N N . ALA A 1 88 ? -0.161 -10.413 15.308 1.00 97.19 88 ALA A N 1
ATOM 657 C CA . ALA A 1 88 ? -1.154 -11.141 16.102 1.00 97.19 88 ALA A CA 1
ATOM 658 C C . ALA A 1 88 ? -2.595 -10.899 15.610 1.00 97.19 88 ALA A C 1
ATOM 660 O O . ALA A 1 88 ? -3.441 -11.798 15.661 1.00 97.19 88 ALA A O 1
ATOM 661 N N . PHE A 1 89 ? -2.895 -9.691 15.123 1.00 96.56 89 PHE A N 1
ATOM 662 C CA . PHE A 1 89 ? -4.181 -9.380 14.503 1.00 96.56 89 PHE A CA 1
ATOM 663 C C . PHE A 1 89 ? -4.384 -10.174 13.204 1.00 96.56 89 PHE A C 1
ATOM 665 O O . PHE A 1 89 ? -5.447 -10.768 13.023 1.00 96.56 89 PHE A O 1
ATOM 672 N N . LEU A 1 90 ? -3.377 -10.238 12.326 1.00 96.44 90 LEU A N 1
ATOM 673 C CA . LEU A 1 90 ? -3.449 -10.987 11.065 1.00 96.44 90 LEU A CA 1
ATOM 674 C C . LEU A 1 90 ? -3.590 -12.497 11.274 1.00 96.44 90 LEU A C 1
ATOM 676 O O . LEU A 1 90 ? -4.367 -13.145 10.566 1.00 96.44 90 LEU A O 1
ATOM 680 N N . GLU A 1 91 ? -2.896 -13.055 12.270 1.00 95.88 91 GLU A N 1
ATOM 681 C CA . GLU A 1 91 ? -3.043 -14.461 12.654 1.00 95.88 91 GLU A CA 1
ATOM 682 C C . GLU A 1 91 ? -4.490 -14.762 13.075 1.00 95.88 91 GLU A C 1
ATOM 684 O O . GLU A 1 91 ? -5.098 -15.716 12.588 1.00 95.88 91 GLU A O 1
ATOM 689 N N . ARG A 1 92 ? -5.088 -13.895 13.904 1.00 95.31 92 ARG A N 1
ATOM 690 C CA . ARG A 1 92 ? -6.498 -14.010 14.313 1.00 95.31 92 ARG A CA 1
ATOM 691 C C . ARG A 1 92 ? -7.480 -13.809 13.161 1.00 95.31 92 ARG A C 1
ATOM 693 O O . ARG A 1 92 ? -8.529 -14.447 13.155 1.00 95.31 92 ARG A O 1
ATOM 700 N N . LEU A 1 93 ? -7.157 -12.932 12.210 1.00 93.88 93 LEU A N 1
ATOM 701 C CA . LEU A 1 93 ? -7.952 -12.708 11.001 1.00 93.88 93 LEU A CA 1
ATOM 702 C C . LEU A 1 93 ? -7.885 -13.909 10.038 1.00 93.88 93 LEU A C 1
ATOM 704 O O . LEU A 1 93 ? -8.707 -14.010 9.130 1.00 93.88 93 LEU A O 1
ATOM 708 N N . GLY A 1 94 ? -6.931 -14.827 10.230 1.00 94.50 94 GLY A N 1
ATOM 709 C CA . GLY A 1 94 ? -6.729 -15.977 9.350 1.00 94.50 94 GLY A CA 1
ATOM 710 C C . GLY A 1 94 ? -6.123 -15.591 8.001 1.00 94.50 94 GLY A C 1
ATOM 711 O O . GLY A 1 94 ? -6.373 -16.265 7.003 1.00 94.50 94 GLY A O 1
ATOM 712 N N . ARG A 1 95 ? -5.343 -14.504 7.963 1.00 93.44 95 ARG A N 1
ATOM 713 C CA . ARG A 1 95 ? -4.731 -13.953 6.745 1.00 93.44 95 ARG A CA 1
ATOM 714 C C . ARG A 1 95 ? -3.197 -13.863 6.851 1.00 93.44 95 ARG A C 1
ATOM 716 O O . ARG A 1 95 ? -2.634 -12.769 6.814 1.00 93.44 95 ARG A O 1
ATOM 723 N N . PRO A 1 96 ? -2.493 -15.006 6.996 1.00 90.12 96 PRO A N 1
ATOM 724 C CA . PRO A 1 96 ? -1.031 -15.044 7.128 1.00 90.12 96 PRO A CA 1
ATOM 725 C C . PRO A 1 96 ? -0.283 -14.714 5.823 1.00 90.12 96 PRO A C 1
ATOM 727 O O . PRO A 1 96 ? 0.946 -14.659 5.812 1.00 90.12 96 PRO A O 1
ATOM 730 N N . ASP A 1 97 ? -1.011 -14.562 4.717 1.00 92.88 97 ASP A N 1
ATOM 731 C CA . ASP A 1 97 ? -0.524 -14.165 3.397 1.00 92.88 97 ASP A CA 1
ATOM 732 C C . ASP A 1 97 ? -0.220 -12.662 3.297 1.00 92.88 97 ASP A C 1
ATOM 734 O O . ASP A 1 97 ? 0.566 -12.245 2.442 1.00 92.88 97 ASP A O 1
ATOM 738 N N . PHE A 1 98 ? -0.789 -11.849 4.191 1.00 96.31 98 PHE A N 1
ATOM 739 C CA . PHE A 1 98 ? -0.393 -10.455 4.335 1.00 96.31 98 PHE A CA 1
ATOM 740 C C . PHE A 1 98 ? 0.950 -10.335 5.052 1.00 96.31 98 PHE A C 1
ATOM 742 O O . PHE A 1 98 ? 1.212 -10.998 6.055 1.00 96.31 98 PHE A O 1
ATOM 749 N N . ARG A 1 99 ? 1.802 -9.445 4.543 1.00 96.88 99 ARG A N 1
ATOM 750 C CA . ARG A 1 99 ? 3.120 -9.127 5.101 1.00 96.88 99 ARG A CA 1
ATOM 751 C C . ARG A 1 99 ? 3.290 -7.616 5.210 1.00 96.88 99 ARG A C 1
ATOM 753 O O . ARG A 1 99 ? 2.802 -6.874 4.355 1.00 96.88 99 ARG A O 1
ATOM 760 N N . LEU A 1 100 ? 3.973 -7.168 6.263 1.00 97.88 100 LEU A N 1
ATOM 761 C CA . LEU A 1 100 ? 4.183 -5.749 6.549 1.00 97.88 100 LEU A CA 1
ATOM 762 C C . LEU A 1 100 ? 5.003 -5.083 5.434 1.00 97.88 100 LEU A C 1
ATOM 764 O O . LEU A 1 100 ? 6.172 -5.410 5.244 1.00 97.88 100 LEU A O 1
ATOM 768 N N . ALA A 1 101 ? 4.396 -4.145 4.707 1.00 97.44 101 ALA A N 1
ATOM 769 C CA . ALA A 1 101 ? 5.042 -3.394 3.628 1.00 97.44 101 ALA A CA 1
ATOM 770 C C . ALA A 1 101 ? 5.561 -2.028 4.091 1.00 97.44 101 ALA A C 1
ATOM 772 O O . ALA A 1 101 ? 6.586 -1.554 3.600 1.00 97.44 101 ALA A O 1
ATOM 773 N N . ARG A 1 102 ? 4.849 -1.392 5.026 1.00 97.31 102 ARG A N 1
ATOM 774 C CA . ARG A 1 102 ? 5.226 -0.107 5.619 1.00 97.31 102 ARG A CA 1
ATOM 775 C C . ARG A 1 102 ? 4.790 -0.045 7.073 1.00 97.31 102 ARG A C 1
ATOM 777 O O . ARG A 1 102 ? 3.695 -0.482 7.415 1.00 97.31 102 ARG A O 1
ATOM 784 N N . SER A 1 103 ? 5.632 0.568 7.885 1.00 98.19 103 SER A N 1
ATOM 785 C CA . SER A 1 103 ? 5.339 0.984 9.246 1.00 98.19 103 SER A CA 1
ATOM 786 C C . SER A 1 103 ? 5.811 2.423 9.392 1.00 98.19 103 SER A C 1
ATOM 788 O O . SER A 1 103 ? 6.895 2.775 8.923 1.00 98.19 103 SER A O 1
ATOM 790 N N . GLU A 1 104 ? 4.962 3.275 9.951 1.00 98.00 104 GLU A N 1
ATOM 791 C CA . GLU A 1 104 ? 5.263 4.690 10.113 1.00 98.00 104 GLU A CA 1
ATOM 792 C C . GLU A 1 104 ? 4.499 5.260 11.302 1.00 98.00 104 GLU A C 1
ATOM 794 O O . GLU A 1 104 ? 3.374 4.837 11.585 1.00 98.00 104 GLU A O 1
ATOM 799 N N . LYS A 1 105 ? 5.078 6.257 11.975 1.00 98.62 105 LYS A N 1
ATOM 800 C CA . LYS A 1 105 ? 4.329 7.058 12.937 1.00 98.62 105 LYS A CA 1
ATOM 801 C C . LYS A 1 105 ? 3.128 7.709 12.259 1.00 98.62 105 LYS A C 1
ATOM 803 O O . LYS A 1 105 ? 3.196 8.143 11.111 1.00 98.62 105 LYS A O 1
ATOM 808 N N . ALA A 1 106 ? 2.029 7.808 12.985 1.00 98.38 106 ALA A N 1
ATOM 809 C CA . ALA A 1 106 ? 0.820 8.456 12.514 1.00 98.38 106 ALA A CA 1
ATOM 810 C C . ALA A 1 106 ? 0.023 9.034 13.683 1.00 98.38 106 ALA A C 1
ATOM 812 O O . ALA A 1 106 ? 0.223 8.673 14.845 1.00 98.38 106 ALA A O 1
ATOM 813 N N . ARG A 1 107 ? -0.921 9.914 13.364 1.00 97.00 107 ARG A N 1
ATOM 814 C CA . ARG A 1 107 ? -1.926 10.409 14.306 1.00 97.00 107 ARG A CA 1
ATOM 815 C C . ARG A 1 107 ? -3.324 10.185 13.766 1.00 97.00 107 ARG A C 1
ATOM 817 O O . ARG A 1 107 ? -3.517 10.146 12.555 1.00 97.00 107 ARG A O 1
ATOM 824 N N . MET A 1 108 ? -4.308 10.114 14.649 1.00 96.25 108 MET A N 1
ATOM 825 C CA . MET A 1 108 ? -5.714 10.220 14.278 1.00 96.25 108 MET A CA 1
ATOM 826 C C . MET A 1 108 ? -6.252 11.580 14.713 1.00 96.25 108 MET A C 1
ATOM 828 O O . MET A 1 108 ? -6.097 11.962 15.869 1.00 96.25 108 MET A O 1
ATOM 832 N N . LEU A 1 109 ? -6.906 12.292 13.799 1.00 93.88 109 LEU A N 1
ATOM 833 C CA . LEU A 1 109 ? -7.641 13.523 14.088 1.00 93.88 109 LEU A CA 1
ATOM 834 C C . LEU A 1 109 ? -9.147 13.257 14.116 1.00 93.88 109 LEU A C 1
ATOM 836 O O . LEU A 1 109 ? -9.640 12.403 13.377 1.00 93.88 109 LEU A O 1
ATOM 840 N N . ASP A 1 110 ? -9.878 14.017 14.927 1.00 92.62 110 ASP A N 1
ATOM 841 C CA . ASP A 1 110 ? -11.337 14.078 14.870 1.00 92.62 110 ASP A CA 1
ATOM 842 C C . ASP A 1 110 ? -11.784 15.075 13.797 1.00 92.62 110 ASP A C 1
ATOM 844 O O . ASP A 1 110 ? -11.879 16.278 14.040 1.00 92.62 110 ASP A O 1
ATOM 848 N N . SER A 1 111 ? -12.107 14.580 12.602 1.00 87.06 111 SER A N 1
ATOM 849 C CA . SER A 1 111 ? -12.586 15.417 11.498 1.00 87.06 111 SER A CA 1
ATOM 850 C C . SER A 1 111 ? -13.951 16.065 11.761 1.00 87.06 111 SER A C 1
ATOM 852 O O . SER A 1 111 ? -14.408 16.861 10.942 1.00 87.06 111 SER A O 1
ATOM 854 N N . ASN A 1 112 ? -14.642 15.695 12.846 1.00 86.75 112 ASN A N 1
ATOM 855 C CA . ASN A 1 112 ? -15.923 16.284 13.229 1.00 86.75 112 ASN A CA 1
ATOM 856 C C . ASN A 1 112 ? -15.783 17.384 14.291 1.00 86.75 112 ASN A C 1
ATOM 858 O O . ASN A 1 112 ? -16.780 18.051 14.587 1.00 86.75 112 ASN A O 1
ATOM 862 N N . SER A 1 113 ? -14.599 17.572 14.883 1.00 85.31 113 SER A N 1
ATOM 863 C CA . SER A 1 113 ? -14.390 18.631 15.868 1.00 85.31 113 SER A CA 1
ATOM 864 C C . SER A 1 113 ? -14.283 20.004 15.197 1.00 85.31 113 SER A C 1
ATOM 866 O O . SER A 1 113 ? -14.054 20.124 13.992 1.00 85.31 113 SER A O 1
ATOM 868 N N . GLU A 1 114 ? -14.440 21.071 15.985 1.00 85.19 114 GLU A N 1
ATOM 869 C CA . GLU A 1 114 ? -14.142 22.421 15.500 1.00 85.19 114 GLU A CA 1
ATOM 870 C C . GLU A 1 114 ? -12.664 22.535 15.119 1.00 85.19 114 GLU A C 1
ATOM 872 O O . GLU A 1 114 ? -11.815 21.861 15.699 1.00 85.19 114 GLU A O 1
ATOM 877 N N . TYR A 1 115 ? -12.374 23.377 14.127 1.00 80.50 115 TYR A N 1
ATOM 878 C CA . TYR A 1 115 ? -11.013 23.615 13.663 1.00 80.50 115 TYR A CA 1
ATOM 879 C C . TYR A 1 115 ? -10.226 24.478 14.674 1.00 80.50 115 TYR A C 1
ATOM 881 O O . TYR A 1 115 ? -10.763 25.498 15.120 1.00 80.50 115 TYR A O 1
ATOM 889 N N . PRO A 1 116 ? -8.949 24.161 14.976 1.00 82.19 116 PRO A N 1
ATOM 890 C CA . PRO A 1 116 ? -8.171 23.022 14.472 1.00 82.19 116 PRO A CA 1
ATOM 891 C C . PRO A 1 116 ? -8.637 21.686 15.067 1.00 82.19 116 PRO A C 1
ATOM 893 O O . PRO A 1 116 ? -9.015 21.628 16.235 1.00 82.19 116 PRO A O 1
ATOM 896 N N . TYR A 1 117 ? -8.604 20.624 14.255 1.00 88.25 117 TYR A N 1
ATOM 897 C CA . TYR A 1 117 ? -9.120 19.314 14.654 1.00 88.25 117 TYR A CA 1
ATOM 898 C C . TYR A 1 117 ? -8.399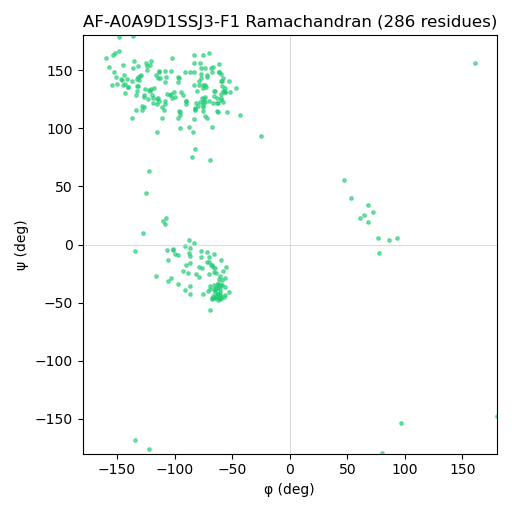 18.756 15.886 1.00 88.25 117 TYR A C 1
ATOM 900 O O . TYR A 1 117 ? -7.179 18.867 16.006 1.00 88.25 117 TYR A O 1
ATOM 908 N N . ALA A 1 118 ? -9.147 18.125 16.789 1.00 90.88 118 ALA A N 1
ATOM 909 C CA . ALA A 1 118 ? -8.581 17.508 17.979 1.00 90.88 118 ALA A CA 1
ATOM 910 C C . ALA A 1 118 ? -7.809 16.227 17.623 1.00 90.88 118 ALA A C 1
ATOM 912 O O . ALA A 1 118 ? -8.306 15.381 16.876 1.00 90.88 118 ALA A O 1
ATOM 913 N N . THR A 1 119 ? -6.619 16.052 18.200 1.00 93.81 119 THR A N 1
ATOM 914 C CA . THR A 1 119 ? -5.864 14.796 18.103 1.00 93.81 119 THR A CA 1
ATOM 915 C C . THR A 1 119 ? -6.487 13.743 19.016 1.00 93.81 119 THR A C 1
ATOM 917 O O . THR A 1 119 ? -6.561 13.926 20.22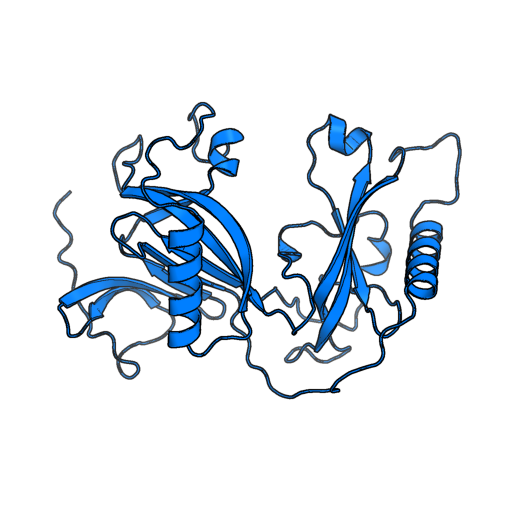8 1.00 93.81 119 THR A O 1
ATOM 920 N N . LEU A 1 120 ? -6.920 12.632 18.424 1.00 94.25 120 LEU A N 1
ATOM 921 C CA . LEU A 1 120 ? -7.496 11.468 19.105 1.00 94.25 120 LEU A CA 1
ATOM 922 C C . LEU A 1 120 ? -6.432 10.462 19.574 1.00 94.25 120 LEU A C 1
ATOM 924 O O . LEU A 1 120 ? -6.726 9.582 20.381 1.00 94.25 120 LEU A O 1
ATOM 928 N N . GLY A 1 121 ? -5.209 10.565 19.052 1.00 96.06 121 GLY A N 1
ATOM 929 C CA . GLY A 1 121 ? -4.055 9.792 19.503 1.00 96.06 121 GLY A CA 1
ATOM 930 C C . GLY A 1 121 ? -2.930 9.757 18.472 1.00 96.06 121 GLY A C 1
ATOM 931 O O . GLY A 1 121 ? -3.175 9.920 17.275 1.00 96.06 121 GLY A O 1
ATOM 932 N N . GLU A 1 122 ? -1.710 9.521 18.946 1.00 98.31 122 GLU A N 1
ATOM 933 C CA . GLU A 1 122 ? -0.506 9.310 18.136 1.00 98.31 122 GLU A CA 1
ATOM 934 C C . GLU A 1 122 ? 0.026 7.888 18.363 1.00 98.31 122 GLU A C 1
ATOM 936 O O . GLU A 1 122 ? -0.123 7.312 19.444 1.00 98.31 122 GLU A O 1
ATOM 941 N N . GLY A 1 123 ? 0.597 7.288 17.324 1.00 98.56 123 GLY A N 1
ATOM 942 C CA . GLY A 1 123 ? 0.930 5.869 17.309 1.00 98.56 123 GLY A CA 1
ATOM 943 C C . GLY A 1 123 ? 1.572 5.437 15.995 1.00 98.56 123 GLY A C 1
ATOM 944 O O . GLY A 1 123 ? 2.247 6.244 15.359 1.00 98.56 123 GLY A O 1
ATOM 945 N N . TYR A 1 124 ? 1.339 4.194 15.568 1.00 98.81 124 TYR A N 1
ATOM 946 C CA . TYR A 1 124 ? 1.877 3.649 14.314 1.00 98.81 124 TYR A CA 1
ATOM 947 C C . TYR A 1 124 ? 0.773 3.199 13.361 1.00 98.81 124 TYR A C 1
ATOM 949 O O . TYR A 1 124 ? -0.156 2.490 13.754 1.00 98.81 124 TYR A O 1
ATOM 957 N N . LEU A 1 125 ? 0.907 3.595 12.095 1.00 98.75 125 LEU A N 1
ATOM 958 C CA . LEU A 1 125 ? 0.150 3.073 10.967 1.00 98.75 125 LEU A CA 1
ATOM 959 C C . LEU A 1 125 ? 0.976 1.984 10.282 1.00 98.75 125 LEU A C 1
ATOM 961 O O . LEU A 1 125 ? 2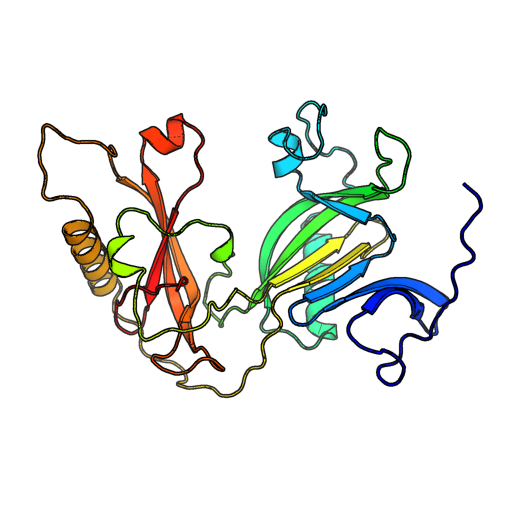.024 2.244 9.691 1.00 98.75 125 LEU A O 1
ATOM 965 N N . LEU A 1 126 ? 0.468 0.763 10.336 1.00 98.81 126 LEU A N 1
ATOM 966 C CA . LEU A 1 126 ? 1.043 -0.404 9.689 1.00 98.81 126 LEU A CA 1
ATOM 967 C C . LEU A 1 126 ? 0.238 -0.699 8.432 1.00 98.81 126 LEU A C 1
ATOM 969 O O . LEU A 1 126 ? -0.981 -0.827 8.503 1.00 98.81 126 LEU A O 1
ATOM 973 N N . THR A 1 127 ? 0.900 -0.804 7.286 1.00 98.50 127 THR A N 1
ATOM 974 C CA . THR A 1 127 ? 0.278 -1.184 6.013 1.00 98.50 127 THR A CA 1
ATOM 975 C C . THR A 1 127 ? 0.838 -2.523 5.557 1.00 98.50 127 THR A C 1
ATOM 977 O O . THR A 1 127 ? 2.051 -2.694 5.418 1.00 98.50 127 THR A O 1
ATOM 980 N N . TYR A 1 128 ? -0.059 -3.461 5.295 1.00 98.38 128 TYR A N 1
ATOM 981 C CA . TYR A 1 128 ? 0.228 -4.815 4.865 1.00 98.38 128 TYR A CA 1
ATOM 982 C C . TYR A 1 128 ? -0.272 -5.034 3.443 1.00 98.38 128 TYR A C 1
ATOM 984 O O . TYR A 1 128 ? -1.297 -4.484 3.036 1.00 98.38 128 TYR A O 1
ATOM 992 N N . VAL A 1 129 ? 0.434 -5.890 2.712 1.00 97.56 129 VAL A N 1
ATOM 993 C CA . VAL A 1 129 ? 0.056 -6.331 1.364 1.00 97.56 129 VAL A CA 1
ATOM 994 C C . VAL A 1 129 ? 0.145 -7.844 1.272 1.00 97.56 129 VAL A C 1
ATOM 996 O O . VAL A 1 129 ? 0.944 -8.458 1.983 1.00 97.56 129 VAL A O 1
ATOM 999 N N . VAL A 1 130 ? -0.632 -8.446 0.375 1.00 95.25 130 VAL A N 1
ATOM 1000 C CA . VAL A 1 130 ? -0.460 -9.863 0.038 1.00 95.25 130 VAL A CA 1
ATOM 1001 C C . VAL A 1 130 ? 0.921 -10.059 -0.587 1.00 95.25 130 VAL A C 1
ATOM 1003 O O . VAL A 1 130 ? 1.281 -9.377 -1.550 1.00 95.25 130 VAL A O 1
ATOM 1006 N N . SER A 1 131 ? 1.708 -10.982 -0.039 1.00 93.12 131 SER A N 1
ATOM 1007 C CA . SER A 1 131 ? 3.047 -11.282 -0.542 1.00 93.12 131 SER A CA 1
ATOM 1008 C C . SER A 1 131 ? 3.351 -12.768 -0.433 1.00 93.12 131 SER A C 1
ATOM 1010 O O . SER A 1 131 ? 3.214 -13.371 0.632 1.00 93.12 131 SER A O 1
ATOM 1012 N N . ALA A 1 132 ? 3.833 -13.349 -1.531 1.00 87.81 132 ALA A N 1
ATOM 1013 C CA . ALA A 1 132 ? 4.348 -14.709 -1.540 1.00 87.81 132 ALA A CA 1
ATOM 1014 C C . ALA A 1 132 ? 5.561 -14.858 -0.605 1.00 87.81 132 ALA A C 1
ATOM 1016 O O . ALA A 1 132 ? 6.290 -13.900 -0.322 1.00 87.81 132 ALA A O 1
ATOM 1017 N N . GLU A 1 133 ? 5.792 -16.083 -0.138 1.00 85.44 133 GLU A N 1
ATOM 1018 C CA . GLU A 1 133 ? 6.966 -16.414 0.667 1.00 85.44 133 GLU A CA 1
ATOM 1019 C C . GLU A 1 133 ? 8.264 -16.105 -0.100 1.00 85.44 133 GLU A C 1
ATOM 1021 O O . GLU A 1 133 ? 8.386 -16.380 -1.293 1.00 85.44 133 GLU A O 1
ATOM 1026 N N . GLY A 1 134 ? 9.234 -15.495 0.584 1.00 87.25 134 GLY A N 1
ATOM 1027 C CA . GLY A 1 134 ? 10.513 -15.089 -0.008 1.00 87.25 134 GLY A CA 1
ATOM 1028 C C . GLY A 1 134 ? 10.464 -13.814 -0.861 1.00 87.25 134 GLY A C 1
ATOM 1029 O O . GLY A 1 134 ? 11.523 -13.311 -1.238 1.00 87.25 134 GLY A O 1
ATOM 1030 N N . ALA A 1 135 ? 9.279 -13.261 -1.135 1.00 93.19 135 ALA A N 1
ATOM 1031 C CA . ALA A 1 135 ? 9.126 -11.969 -1.794 1.00 93.19 135 ALA A CA 1
ATOM 1032 C C . ALA A 1 135 ? 9.158 -10.816 -0.776 1.00 93.19 135 ALA A C 1
ATOM 1034 O O . ALA A 1 135 ? 8.723 -10.954 0.368 1.00 93.19 135 ALA A O 1
ATOM 1035 N N . ILE A 1 136 ? 9.668 -9.660 -1.201 1.00 96.69 136 ILE A N 1
ATOM 1036 C CA . ILE A 1 136 ? 9.660 -8.434 -0.403 1.00 96.69 136 ILE A CA 1
ATOM 1037 C C . ILE A 1 136 ? 8.276 -7.780 -0.548 1.00 96.69 136 ILE A C 1
ATOM 1039 O O . ILE A 1 136 ? 7.902 -7.439 -1.674 1.00 96.69 136 ILE A O 1
ATOM 1043 N N . PRO A 1 137 ? 7.517 -7.550 0.537 1.00 96.44 137 PRO A N 1
ATOM 1044 C CA . PRO A 1 137 ? 6.244 -6.836 0.463 1.00 96.44 137 PRO A CA 1
ATOM 1045 C C . PRO A 1 137 ? 6.476 -5.382 0.041 1.00 96.44 137 PRO A C 1
ATOM 1047 O O . PRO A 1 137 ? 7.324 -4.688 0.602 1.00 96.44 137 PRO A O 1
ATOM 1050 N N . CYS A 1 138 ? 5.768 -4.926 -0.990 1.00 95.62 138 CYS A N 1
ATOM 1051 C CA . CYS A 1 138 ? 5.925 -3.587 -1.558 1.00 95.62 138 CYS A CA 1
ATOM 1052 C C . CYS A 1 138 ? 4.560 -3.005 -1.937 1.00 95.62 138 CYS A C 1
ATOM 1054 O O . CYS A 1 138 ? 3.755 -3.690 -2.565 1.00 95.62 138 CYS A O 1
ATOM 1056 N N . LEU A 1 139 ? 4.332 -1.735 -1.596 1.00 94.00 139 LEU A N 1
ATOM 1057 C CA . LEU A 1 139 ? 3.156 -0.960 -1.999 1.00 94.00 139 LEU A CA 1
ATOM 1058 C C . LEU A 1 139 ? 3.385 -0.354 -3.387 1.00 94.00 139 LEU A C 1
ATOM 1060 O O . LEU A 1 139 ? 3.704 0.825 -3.521 1.00 94.00 139 LEU A O 1
ATOM 1064 N N . TYR A 1 140 ? 3.299 -1.169 -4.437 1.00 92.88 140 TYR A N 1
ATOM 1065 C CA . TYR A 1 140 ? 3.612 -0.688 -5.785 1.00 92.88 140 TYR A CA 1
ATOM 1066 C C . TYR A 1 140 ? 2.554 0.291 -6.321 1.00 92.88 140 TYR A C 1
ATOM 1068 O O . TYR A 1 140 ? 2.883 1.148 -7.141 1.00 92.88 140 TYR A O 1
ATOM 1076 N N . ASP A 1 141 ? 1.310 0.225 -5.834 1.00 91.56 141 ASP A N 1
ATOM 1077 C CA . ASP A 1 141 ? 0.207 1.119 -6.231 1.00 91.56 141 ASP A CA 1
ATOM 1078 C C . ASP A 1 141 ? 0.338 2.569 -5.755 1.00 91.56 141 ASP A C 1
ATOM 1080 O O . ASP A 1 141 ? -0.353 3.441 -6.275 1.00 91.56 141 ASP A O 1
ATOM 1084 N N . GLU A 1 142 ? 1.286 2.862 -4.864 1.00 88.94 142 GLU A N 1
ATOM 1085 C CA . GLU A 1 142 ? 1.609 4.241 -4.471 1.00 88.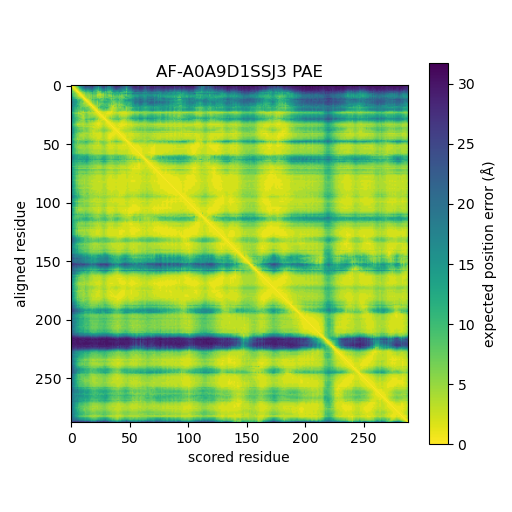94 142 GLU A CA 1
ATOM 1086 C C . GLU A 1 142 ? 2.476 4.972 -5.500 1.00 88.94 142 GLU A C 1
ATOM 1088 O O . GLU A 1 142 ? 2.529 6.202 -5.518 1.00 88.94 142 GLU A O 1
ATOM 1093 N N . TYR A 1 143 ? 3.145 4.225 -6.378 1.00 90.00 143 TYR A N 1
ATOM 1094 C CA . TYR A 1 143 ? 4.006 4.784 -7.408 1.00 90.00 143 TYR A CA 1
ATOM 1095 C C . TYR A 1 143 ? 3.257 4.918 -8.727 1.00 90.00 143 TYR A C 1
ATOM 1097 O O . TYR A 1 143 ? 2.492 4.040 -9.137 1.00 90.00 143 TYR A O 1
ATOM 1105 N N . SER A 1 144 ? 3.548 5.995 -9.451 1.00 85.56 144 SER A N 1
ATOM 1106 C CA . SER A 1 144 ? 3.106 6.134 -10.840 1.00 85.56 144 SER A CA 1
ATOM 1107 C C . SER A 1 144 ? 3.900 5.193 -11.745 1.00 85.56 144 SER A C 1
ATOM 1109 O O . SER A 1 144 ? 5.092 4.976 -11.527 1.00 85.56 144 SER A O 1
ATOM 1111 N N . ASP A 1 145 ? 3.269 4.655 -12.788 1.00 80.75 145 ASP A N 1
ATOM 1112 C CA . ASP A 1 145 ? 4.012 3.946 -13.835 1.00 80.75 145 ASP A CA 1
ATOM 1113 C C . ASP A 1 145 ? 5.029 4.882 -14.494 1.00 80.75 145 ASP A C 1
ATOM 1115 O O . ASP A 1 145 ? 4.781 6.081 -14.657 1.00 80.75 145 ASP A O 1
ATOM 1119 N N . SER A 1 146 ? 6.170 4.327 -14.907 1.00 74.56 146 SER A N 1
ATOM 1120 C CA . SER A 1 146 ? 7.169 5.100 -15.641 1.00 74.56 146 SER A CA 1
ATOM 1121 C C . SER A 1 146 ? 6.581 5.698 -16.927 1.00 74.56 146 SER A C 1
ATOM 1123 O O . SER A 1 146 ? 6.147 4.943 -17.806 1.00 74.56 146 SER A O 1
ATOM 1125 N N . PRO A 1 147 ? 6.631 7.033 -17.115 1.00 68.81 147 PRO A N 1
ATOM 1126 C CA . PRO A 1 147 ? 6.168 7.657 -18.352 1.00 68.81 147 PRO A CA 1
ATOM 1127 C C . PRO A 1 147 ? 7.020 7.249 -19.563 1.00 68.81 147 PRO A C 1
ATOM 1129 O O . PRO A 1 147 ? 6.542 7.323 -20.693 1.00 68.81 147 PRO A O 1
ATOM 1132 N N . LEU A 1 148 ? 8.251 6.764 -19.344 1.00 69.38 148 LEU A N 1
ATOM 1133 C CA . LEU A 1 148 ? 9.141 6.272 -20.404 1.00 69.38 148 LEU A CA 1
ATOM 1134 C C . LEU A 1 148 ? 8.540 5.093 -21.171 1.00 69.38 148 LEU A C 1
ATOM 1136 O O . LEU A 1 148 ? 8.849 4.896 -22.341 1.00 69.38 148 LEU A O 1
ATOM 1140 N N . LEU A 1 149 ? 7.668 4.320 -20.524 1.00 71.00 149 LEU A N 1
ATOM 1141 C CA . LEU A 1 149 ? 7.003 3.169 -21.123 1.00 71.00 149 LEU A CA 1
ATOM 1142 C C . LEU A 1 149 ? 5.510 3.412 -21.355 1.00 71.00 149 LEU A C 1
ATOM 1144 O O . LEU A 1 149 ? 4.757 2.460 -21.547 1.00 71.00 149 LEU A O 1
ATOM 1148 N N . ALA A 1 150 ? 5.071 4.676 -21.401 1.00 70.25 150 ALA A N 1
ATOM 1149 C CA . ALA A 1 150 ? 3.665 5.013 -21.620 1.00 70.25 150 ALA A CA 1
ATOM 1150 C C . ALA A 1 150 ? 3.094 4.400 -22.914 1.00 70.25 150 ALA A C 1
ATOM 1152 O O . ALA A 1 150 ? 1.918 4.053 -22.985 1.00 70.25 150 ALA A O 1
ATOM 1153 N N . PHE A 1 151 ? 3.932 4.179 -23.931 1.00 70.56 151 PHE A N 1
ATOM 1154 C CA . PHE A 1 151 ? 3.528 3.522 -25.178 1.00 70.56 151 PHE A CA 1
ATOM 1155 C C . PHE A 1 151 ? 3.137 2.039 -25.007 1.00 70.56 151 PHE A C 1
ATOM 1157 O O . PHE A 1 151 ? 2.434 1.505 -25.861 1.00 70.56 151 PHE A O 1
ATOM 1164 N N . LEU A 1 152 ? 3.545 1.378 -23.916 1.00 71.88 152 LEU A N 1
ATOM 1165 C CA . LEU A 1 152 ? 3.149 0.004 -23.574 1.00 71.88 152 LEU A CA 1
ATOM 1166 C C . LEU A 1 152 ? 1.839 -0.061 -22.765 1.00 71.88 152 LEU A C 1
ATOM 1168 O O . LEU A 1 152 ? 1.323 -1.160 -22.532 1.00 71.88 152 LEU A O 1
ATOM 1172 N N . GLN A 1 153 ? 1.300 1.091 -22.339 1.00 65.50 153 GLN A N 1
ATOM 1173 C CA . GLN A 1 153 ? 0.193 1.166 -21.379 1.00 65.50 153 GLN A CA 1
ATOM 1174 C C . GLN A 1 153 ? -1.187 0.881 -21.981 1.00 65.50 153 GLN A C 1
ATOM 1176 O O . GLN A 1 153 ? -2.056 0.381 -21.274 1.00 65.50 153 GLN A O 1
ATOM 1181 N N . LYS A 1 154 ? -1.424 1.141 -23.271 1.00 63.28 154 LYS A N 1
ATOM 1182 C CA . LYS A 1 154 ? -2.743 0.889 -23.868 1.00 63.28 154 LYS A CA 1
ATOM 1183 C C . LYS A 1 154 ? -2.767 -0.452 -24.590 1.00 63.28 154 LYS A C 1
ATOM 1185 O O . LYS A 1 154 ? -2.176 -0.593 -25.659 1.00 63.28 154 LYS A O 1
ATOM 1190 N N . GLN A 1 155 ? -3.475 -1.423 -24.022 1.00 67.00 155 GLN A N 1
ATOM 1191 C CA . GLN A 1 155 ? -3.696 -2.725 -24.649 1.00 67.00 155 GLN A CA 1
ATOM 1192 C C . GLN A 1 155 ? -5.195 -3.032 -24.655 1.00 67.00 155 GLN A C 1
ATOM 1194 O O . GLN A 1 155 ? -5.793 -3.197 -23.599 1.00 67.00 155 GLN A O 1
ATOM 1199 N N . GLU A 1 156 ? -5.790 -3.128 -25.849 1.00 71.75 156 GLU A N 1
ATOM 1200 C CA . GLU A 1 156 ? -7.239 -3.346 -26.051 1.00 71.75 156 GLU A CA 1
ATOM 1201 C C . GLU A 1 156 ? -7.770 -4.649 -25.428 1.00 71.75 156 GLU A C 1
ATOM 1203 O O . GLU A 1 156 ? -8.972 -4.831 -25.314 1.00 71.75 156 GLU A O 1
ATOM 1208 N N . GLN A 1 157 ? -6.880 -5.558 -25.027 1.00 75.31 157 GLN A N 1
ATOM 1209 C CA . GLN A 1 157 ? -7.206 -6.865 -24.456 1.00 75.31 157 GLN A CA 1
ATOM 1210 C C . GLN A 1 157 ? -7.510 -6.850 -22.946 1.00 75.31 157 GLN A C 1
ATOM 1212 O O . GLN A 1 157 ? -7.714 -7.920 -22.367 1.00 75.31 157 GLN A O 1
ATOM 1217 N N . TYR A 1 158 ? -7.484 -5.683 -22.290 1.00 76.81 158 TYR A N 1
ATOM 1218 C CA . TYR A 1 158 ? -7.762 -5.554 -20.858 1.00 76.81 158 TYR A CA 1
ATOM 1219 C C . TYR A 1 158 ? -8.853 -4.516 -20.582 1.00 76.81 158 TYR A C 1
ATOM 1221 O O . TYR A 1 158 ? -8.652 -3.323 -20.790 1.00 76.81 158 TYR A O 1
ATOM 1229 N N . ASP A 1 159 ? -9.963 -4.970 -20.000 1.00 71.88 159 ASP A N 1
ATOM 1230 C CA . ASP A 1 159 ? -11.157 -4.138 -19.788 1.00 71.88 159 ASP A CA 1
ATOM 1231 C C . ASP A 1 159 ? -11.313 -3.621 -18.344 1.00 71.88 159 ASP A C 1
ATOM 1233 O O . ASP A 1 159 ? -12.238 -2.864 -18.044 1.00 71.88 159 ASP A O 1
ATOM 1237 N N . ARG A 1 160 ? -10.431 -4.036 -17.418 1.00 79.00 160 ARG A N 1
ATOM 1238 C CA . ARG A 1 160 ? -10.502 -3.678 -15.991 1.00 79.00 160 ARG A CA 1
ATOM 1239 C C . ARG A 1 160 ? -9.119 -3.511 -15.352 1.00 79.00 160 ARG A C 1
ATOM 1241 O O . ARG A 1 160 ? -8.205 -4.296 -15.609 1.00 79.00 160 ARG A O 1
ATOM 1248 N N . THR A 1 161 ? -9.000 -2.515 -14.474 1.00 82.12 161 THR A N 1
ATOM 1249 C CA . THR A 1 161 ? -7.845 -2.311 -13.583 1.00 82.12 161 THR A CA 1
ATOM 1250 C C . THR A 1 161 ? -7.977 -3.169 -12.326 1.00 82.12 161 THR A C 1
ATOM 1252 O O . THR A 1 161 ? -9.055 -3.240 -11.732 1.00 82.12 161 THR A O 1
ATOM 1255 N N . TRP A 1 162 ? -6.871 -3.786 -11.911 1.00 88.12 162 TRP A N 1
ATOM 1256 C CA . TRP A 1 162 ? -6.758 -4.532 -10.660 1.00 88.12 162 TRP A CA 1
ATOM 1257 C C . TRP A 1 162 ? -5.835 -3.779 -9.712 1.00 88.12 162 TRP A C 1
ATOM 1259 O O . TRP A 1 162 ? -4.669 -3.572 -10.032 1.00 88.12 162 TRP A O 1
ATOM 1269 N N . PHE A 1 163 ? -6.377 -3.370 -8.569 1.00 90.88 163 PHE A N 1
ATOM 1270 C CA . PHE A 1 163 ? -5.619 -2.708 -7.514 1.00 90.88 163 PHE A CA 1
ATOM 1271 C C . PHE A 1 163 ? -5.078 -3.734 -6.527 1.00 90.88 163 PHE A C 1
ATOM 1273 O O . PHE A 1 163 ? -5.714 -4.762 -6.282 1.00 90.88 163 PHE A O 1
ATOM 1280 N N . GLN A 1 164 ? -3.925 -3.437 -5.946 1.00 94.06 164 GLN A N 1
ATOM 1281 C CA . GLN A 1 164 ? -3.331 -4.205 -4.871 1.00 94.06 164 GLN A CA 1
ATOM 1282 C C . GLN A 1 164 ? -4.307 -4.311 -3.692 1.00 94.06 164 GLN A C 1
ATOM 1284 O O . GLN A 1 164 ? -4.941 -3.333 -3.286 1.00 94.06 164 GLN A O 1
ATOM 1289 N N . GLU A 1 165 ? -4.425 -5.521 -3.150 1.00 96.19 165 GLU A N 1
ATOM 1290 C CA . GLU A 1 165 ? -5.129 -5.762 -1.896 1.00 96.19 165 GLU A CA 1
ATOM 1291 C C . GLU A 1 165 ? -4.247 -5.278 -0.735 1.00 96.19 165 GLU A C 1
ATOM 1293 O O . GLU A 1 165 ? -3.104 -5.727 -0.580 1.00 96.19 165 GLU A O 1
ATOM 1298 N N . THR A 1 166 ? -4.770 -4.356 0.074 1.00 97.38 166 THR A N 1
ATOM 1299 C CA . THR A 1 166 ? -4.029 -3.732 1.180 1.00 97.38 166 THR A CA 1
ATOM 1300 C C . THR A 1 166 ? -4.828 -3.769 2.470 1.00 97.38 166 THR A C 1
ATOM 1302 O O . THR A 1 166 ? -6.045 -3.592 2.465 1.00 97.38 166 THR A O 1
ATOM 1305 N N . LEU A 1 167 ? -4.135 -3.938 3.592 1.00 97.81 167 LEU A N 1
ATOM 1306 C CA . LEU A 1 167 ? -4.720 -3.879 4.927 1.00 97.81 167 LEU A CA 1
ATOM 1307 C C . LEU A 1 167 ? -3.938 -2.870 5.763 1.00 97.81 167 LEU A C 1
ATOM 1309 O O . LEU A 1 167 ? -2.718 -2.976 5.858 1.00 97.81 167 LEU A O 1
ATOM 1313 N N . ALA A 1 168 ? -4.617 -1.897 6.369 1.00 98.19 168 ALA A N 1
ATOM 1314 C CA . ALA A 1 168 ? -3.982 -0.913 7.237 1.00 98.19 168 ALA A CA 1
ATOM 1315 C C . ALA A 1 168 ? -4.512 -0.989 8.673 1.00 98.19 168 ALA A C 1
ATOM 1317 O O . ALA A 1 168 ? -5.720 -1.055 8.906 1.00 98.19 168 ALA A O 1
ATOM 1318 N N . LEU A 1 169 ? -3.593 -0.956 9.638 1.00 98.56 169 LEU A N 1
ATOM 1319 C CA . LEU A 1 169 ? -3.870 -0.969 11.072 1.00 98.56 169 LEU A CA 1
ATOM 1320 C C . LEU A 1 169 ? -3.233 0.256 11.715 1.00 98.56 169 LEU A C 1
ATOM 1322 O O . LEU A 1 169 ? -2.030 0.458 11.584 1.00 98.56 169 LEU A O 1
ATOM 1326 N N . PHE A 1 170 ? -4.017 1.052 12.436 1.00 98.62 170 PHE A N 1
ATOM 1327 C CA . PHE A 1 170 ? -3.491 2.153 13.240 1.00 98.62 170 PHE A CA 1
ATOM 1328 C C . PHE A 1 170 ? -3.613 1.827 14.727 1.00 98.62 170 PHE A C 1
ATOM 1330 O O . PHE A 1 170 ? -4.728 1.705 15.245 1.00 98.62 170 PHE A O 1
ATOM 1337 N N . PHE A 1 171 ? -2.472 1.708 15.400 1.00 98.38 171 PHE A N 1
ATOM 1338 C CA . PHE A 1 171 ? -2.372 1.418 16.828 1.00 98.38 171 PHE A CA 1
ATOM 1339 C C . PHE A 1 171 ? -1.900 2.643 17.603 1.00 98.38 171 PHE A C 1
ATOM 1341 O O . PHE A 1 171 ? -0.976 3.322 17.165 1.00 98.38 171 PHE A O 1
ATOM 1348 N N . THR A 1 172 ? -2.484 2.875 18.776 1.00 97.94 172 THR A N 1
ATOM 1349 C CA . THR A 1 172 ? -1.981 3.805 19.802 1.00 97.94 172 THR A CA 1
ATOM 1350 C C . THR A 1 172 ? -1.760 3.046 21.115 1.00 97.94 172 THR A C 1
ATOM 1352 O O . THR A 1 172 ? -1.964 1.832 21.176 1.00 97.94 172 THR A O 1
ATOM 1355 N N . GLU A 1 173 ? -1.382 3.740 22.192 1.00 96.56 173 GLU A N 1
ATOM 1356 C CA . GLU A 1 173 ? -1.285 3.136 23.536 1.00 96.56 173 GLU A CA 1
ATOM 1357 C C . GLU A 1 173 ? -2.600 2.520 24.044 1.00 96.56 173 GLU A C 1
ATOM 1359 O O . GLU A 1 173 ? -2.587 1.612 24.870 1.00 96.56 173 GLU A O 1
ATOM 1364 N N . GLU A 1 174 ? -3.738 2.967 23.510 1.00 94.12 174 GLU A N 1
ATOM 1365 C CA . GLU A 1 174 ? -5.068 2.437 23.825 1.00 94.12 174 GLU A CA 1
ATOM 1366 C C . GLU A 1 174 ? -5.457 1.235 22.941 1.00 94.12 174 GLU A C 1
ATOM 1368 O O . GLU A 1 174 ? -6.582 0.741 23.020 1.00 94.12 174 GLU A O 1
ATOM 1373 N N . GLY A 1 175 ? -4.549 0.765 22.080 1.00 94.88 175 GLY A N 1
ATOM 1374 C CA . GLY A 1 175 ? -4.760 -0.361 21.174 1.00 94.88 175 GLY A CA 1
ATOM 1375 C C . GLY A 1 175 ? -5.176 0.050 19.759 1.00 94.88 175 GLY A C 1
ATOM 1376 O O . GLY A 1 175 ? -4.826 1.124 19.265 1.00 94.88 175 GLY A O 1
ATOM 1377 N N . LEU A 1 176 ? -5.889 -0.845 19.067 1.00 95.62 176 LEU A N 1
ATOM 1378 C CA . LEU A 1 176 ? -6.295 -0.643 17.675 1.00 95.62 176 LEU A CA 1
ATOM 1379 C C . LEU A 1 176 ? -7.366 0.452 17.577 1.00 95.62 176 LEU A C 1
ATOM 1381 O O . LEU A 1 176 ? -8.437 0.358 18.174 1.00 95.62 176 LEU A O 1
ATOM 1385 N N . ARG A 1 177 ? -7.094 1.488 16.786 1.00 95.69 177 ARG A N 1
ATOM 1386 C CA . ARG A 1 177 ? -8.000 2.627 16.564 1.00 95.69 177 ARG A CA 1
ATOM 1387 C C . ARG A 1 177 ? -8.664 2.579 15.194 1.00 95.69 177 ARG A C 1
ATOM 1389 O O . ARG A 1 177 ? -9.793 3.043 15.053 1.00 95.69 177 ARG A O 1
ATOM 1396 N N . MET A 1 178 ? -7.975 2.035 14.193 1.00 96.38 178 MET A N 1
ATOM 1397 C CA . MET A 1 178 ? -8.487 1.910 12.831 1.00 96.38 178 MET A CA 1
ATOM 1398 C C . MET A 1 178 ? -8.002 0.619 12.185 1.00 96.38 178 MET A C 1
ATOM 1400 O O . MET A 1 178 ? -6.822 0.288 12.262 1.00 96.38 178 MET A O 1
ATOM 1404 N N . PHE A 1 179 ? -8.919 -0.035 11.488 1.00 96.38 179 PHE A N 1
ATOM 1405 C CA . PHE A 1 179 ? -8.676 -1.100 10.530 1.00 96.38 179 PHE A CA 1
ATOM 1406 C C . PHE A 1 179 ? -9.255 -0.675 9.178 1.00 96.38 179 PHE A C 1
ATOM 1408 O O . PHE A 1 179 ? -10.409 -0.237 9.112 1.00 96.38 179 PHE A O 1
ATOM 1415 N N . THR A 1 180 ? -8.485 -0.820 8.105 1.00 96.50 180 THR A N 1
ATOM 1416 C CA . THR A 1 180 ? -8.994 -0.783 6.731 1.00 96.50 180 THR A CA 1
ATOM 1417 C C . THR A 1 180 ? -8.507 -2.000 5.966 1.00 96.50 180 THR A C 1
ATOM 1419 O O . THR A 1 180 ? -7.407 -2.497 6.195 1.00 96.50 180 THR A O 1
ATOM 1422 N N . TRP A 1 181 ? -9.345 -2.483 5.063 1.00 97.12 181 TRP A N 1
ATOM 1423 C CA . TRP A 1 181 ? -9.031 -3.537 4.120 1.00 97.12 181 TRP A CA 1
ATOM 1424 C C . TRP A 1 181 ? -9.595 -3.128 2.769 1.00 97.12 181 TRP A C 1
ATOM 1426 O O . TRP A 1 181 ? -10.811 -3.092 2.572 1.00 97.12 181 TRP A O 1
ATOM 1436 N N . ASP A 1 182 ? -8.695 -2.780 1.861 1.00 96.12 182 ASP A N 1
ATOM 1437 C CA . ASP A 1 182 ? -9.001 -2.245 0.547 1.00 96.12 182 ASP A CA 1
ATOM 1438 C C . ASP A 1 182 ? -8.717 -3.290 -0.531 1.00 96.12 182 ASP A C 1
ATOM 1440 O O . ASP A 1 182 ? -7.782 -4.086 -0.440 1.00 96.12 182 ASP A O 1
ATOM 1444 N N . ASN A 1 183 ? -9.562 -3.272 -1.557 1.00 94.25 183 ASN A N 1
ATOM 1445 C CA . ASN A 1 183 ? -9.583 -4.191 -2.688 1.00 94.25 183 ASN A CA 1
ATOM 1446 C C . ASN A 1 183 ? -9.475 -5.666 -2.264 1.00 94.25 183 ASN A C 1
ATOM 1448 O O . ASN A 1 183 ? -8.573 -6.346 -2.747 1.00 94.25 183 ASN A O 1
ATOM 1452 N N . PRO A 1 184 ? -10.361 -6.174 -1.379 1.00 92.81 184 PRO A N 1
ATOM 1453 C CA . PRO A 1 184 ? -10.324 -7.568 -0.94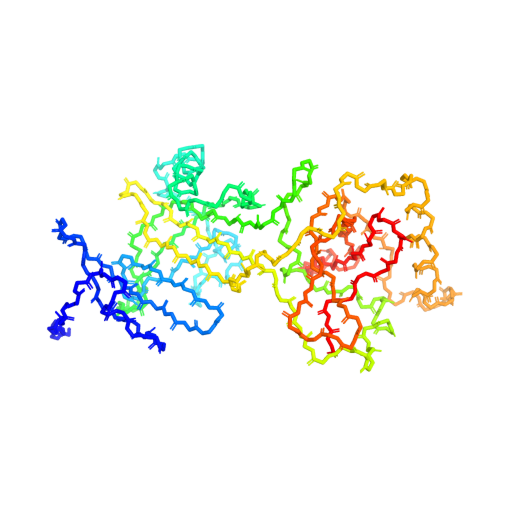5 1.00 92.81 184 PRO A CA 1
ATOM 1454 C C . PRO A 1 184 ? -10.418 -8.523 -2.139 1.00 92.81 184 PRO A C 1
ATOM 1456 O O . PRO A 1 184 ? -11.286 -8.363 -3.002 1.00 92.81 184 PRO A O 1
ATOM 1459 N N . GLN A 1 185 ? -9.538 -9.525 -2.181 1.00 91.62 185 GLN A N 1
ATOM 1460 C CA . GLN A 1 185 ? -9.459 -10.505 -3.267 1.00 91.62 185 GLN A CA 1
ATOM 1461 C C . GLN A 1 185 ? -9.579 -11.926 -2.724 1.00 91.62 185 GLN A C 1
ATOM 1463 O O . GLN A 1 185 ? -9.202 -12.224 -1.592 1.00 91.62 185 GLN A O 1
ATOM 1468 N N . ALA A 1 186 ? -10.130 -12.819 -3.544 1.00 90.31 186 ALA A N 1
ATOM 1469 C CA . ALA A 1 186 ? -10.228 -14.235 -3.223 1.00 90.31 186 ALA A CA 1
ATOM 1470 C C . ALA A 1 186 ? -9.165 -15.016 -4.000 1.00 90.31 186 ALA A C 1
ATOM 1472 O O . ALA A 1 186 ? -9.073 -14.898 -5.223 1.00 90.31 186 ALA A O 1
ATOM 1473 N N . LEU A 1 187 ? -8.400 -15.859 -3.306 1.00 89.69 187 LEU A N 1
ATOM 1474 C CA . LEU A 1 187 ? -7.530 -16.832 -3.960 1.00 89.69 187 LEU A CA 1
ATOM 1475 C C . LEU A 1 187 ? -8.394 -17.941 -4.574 1.00 89.69 187 LEU A C 1
ATOM 1477 O O . LEU A 1 187 ? -8.967 -18.758 -3.855 1.00 89.69 187 LEU A O 1
ATOM 1481 N N . VAL A 1 188 ? -8.490 -17.964 -5.904 1.00 91.12 188 VAL A N 1
ATOM 1482 C CA . VAL A 1 188 ? -9.314 -18.946 -6.631 1.00 91.12 188 VAL A CA 1
ATOM 1483 C C . VAL A 1 188 ? -8.542 -20.241 -6.897 1.00 91.12 188 VAL A C 1
ATOM 1485 O O . VAL A 1 188 ? -9.085 -21.333 -6.731 1.00 91.12 188 VAL A O 1
ATOM 1488 N N . ALA A 1 189 ? -7.273 -20.137 -7.299 1.00 90.12 189 ALA A N 1
ATOM 1489 C CA . ALA A 1 189 ? -6.416 -21.284 -7.582 1.00 90.12 189 ALA A CA 1
ATOM 1490 C C . ALA A 1 189 ? -4.927 -20.907 -7.538 1.00 90.12 189 ALA A C 1
ATOM 1492 O O . ALA A 1 189 ? -4.560 -19.749 -7.734 1.00 90.12 189 ALA A O 1
ATOM 1493 N N . THR A 1 190 ? -4.069 -21.915 -7.371 1.00 90.69 190 THR A N 1
ATOM 1494 C CA . THR A 1 190 ? -2.620 -21.792 -7.580 1.00 90.69 190 THR A CA 1
ATOM 1495 C C . THR A 1 190 ? -2.279 -22.248 -8.995 1.00 90.69 190 THR A C 1
ATOM 1497 O O . THR A 1 190 ? -2.440 -23.423 -9.321 1.00 90.69 190 THR A O 1
ATOM 1500 N N . ALA A 1 191 ? -1.807 -21.330 -9.842 1.00 88.50 191 ALA A N 1
ATOM 1501 C CA . ALA A 1 191 ? -1.471 -21.645 -11.234 1.00 88.50 191 ALA A CA 1
ATOM 1502 C C . ALA A 1 191 ? -0.205 -22.513 -11.364 1.00 88.50 191 ALA A C 1
ATOM 1504 O O . ALA A 1 191 ? -0.154 -23.416 -12.197 1.00 88.50 191 ALA A O 1
ATOM 1505 N N . ASN A 1 192 ? 0.822 -22.233 -10.557 1.00 84.81 192 ASN A N 1
ATOM 1506 C CA . ASN A 1 192 ? 2.069 -22.991 -10.527 1.00 84.81 192 ASN A CA 1
ATOM 1507 C C . ASN A 1 192 ? 2.739 -22.856 -9.152 1.00 84.81 192 ASN A C 1
ATOM 1509 O O . ASN A 1 192 ? 2.817 -21.755 -8.610 1.00 84.81 192 ASN A O 1
ATOM 1513 N N . GLU A 1 193 ? 3.253 -23.958 -8.615 1.00 83.38 193 GLU A N 1
ATOM 1514 C CA . GLU A 1 193 ? 4.056 -23.962 -7.391 1.00 83.38 193 GLU A CA 1
ATOM 1515 C C . GLU A 1 193 ? 5.544 -23.972 -7.748 1.00 83.38 193 GLU A C 1
ATOM 1517 O O . GLU A 1 193 ? 5.965 -24.694 -8.649 1.00 83.38 193 GLU A O 1
ATOM 1522 N N . ASN A 1 194 ? 6.363 -23.212 -7.013 1.00 84.00 194 ASN A N 1
ATOM 1523 C CA . ASN A 1 194 ? 7.825 -23.207 -7.172 1.00 84.00 194 ASN A CA 1
ATOM 1524 C C . ASN A 1 194 ? 8.290 -22.946 -8.618 1.00 84.00 194 ASN A C 1
ATOM 1526 O O . ASN A 1 194 ? 9.226 -23.580 -9.112 1.00 84.00 194 ASN A O 1
ATOM 1530 N N . ALA A 1 195 ? 7.619 -22.021 -9.309 1.00 86.19 195 ALA A N 1
ATOM 1531 C CA . ALA A 1 195 ? 7.968 -21.655 -10.672 1.00 86.19 195 ALA A CA 1
ATOM 1532 C C . ALA A 1 195 ? 9.427 -21.168 -10.745 1.00 86.19 195 ALA A C 1
ATOM 1534 O O . ALA A 1 195 ? 9.864 -20.339 -9.944 1.00 86.19 195 ALA A O 1
ATOM 1535 N N . ALA A 1 196 ? 10.183 -21.693 -11.711 1.00 91.31 196 ALA A N 1
ATOM 1536 C CA . ALA A 1 196 ? 11.560 -21.273 -11.926 1.00 91.31 196 ALA A CA 1
ATOM 1537 C C . ALA A 1 196 ? 11.583 -19.814 -12.401 1.00 91.31 196 ALA A C 1
ATOM 1539 O O . ALA A 1 196 ? 10.993 -19.483 -13.429 1.00 91.31 196 ALA A O 1
ATOM 1540 N N . LEU A 1 197 ? 12.268 -18.960 -11.643 1.00 94.44 197 LEU A N 1
ATOM 1541 C CA . LEU A 1 197 ? 12.480 -17.567 -12.018 1.00 94.44 197 LEU A CA 1
ATOM 1542 C C . LEU A 1 197 ? 13.564 -17.471 -13.094 1.00 94.44 197 LEU A C 1
ATOM 1544 O O . LEU A 1 197 ? 14.493 -18.287 -13.132 1.00 94.44 197 LEU A O 1
ATOM 1548 N N . LEU A 1 198 ? 13.485 -16.434 -13.923 1.00 96.31 198 LEU A N 1
ATOM 1549 C CA . LEU A 1 198 ? 14.575 -16.075 -14.813 1.00 96.31 198 LEU A CA 1
ATOM 1550 C C . LEU A 1 198 ? 15.850 -15.778 -14.010 1.00 96.31 198 LEU A C 1
ATOM 1552 O O . LEU A 1 198 ? 15.792 -15.116 -12.966 1.00 96.31 198 LEU A O 1
ATOM 1556 N N . PRO A 1 199 ? 17.019 -16.204 -14.515 1.00 95.50 199 PRO A N 1
ATOM 1557 C CA . PRO A 1 199 ? 18.299 -15.741 -14.009 1.00 95.50 199 PRO A CA 1
ATOM 1558 C C . PRO A 1 199 ? 18.371 -14.210 -13.990 1.00 95.50 199 PRO A C 1
ATOM 1560 O O . PRO A 1 199 ? 17.889 -13.530 -14.899 1.00 95.50 199 PRO A O 1
ATOM 1563 N N . PHE A 1 200 ? 18.981 -13.657 -12.943 1.00 92.19 200 PHE A N 1
ATOM 1564 C CA . PHE A 1 200 ? 18.998 -12.211 -12.721 1.00 92.19 200 PHE A CA 1
ATOM 1565 C C . PHE A 1 200 ? 19.660 -11.434 -13.870 1.00 92.19 200 PHE A C 1
ATOM 1567 O O . PHE A 1 200 ? 19.202 -10.353 -14.224 1.00 92.19 200 PHE A O 1
ATOM 1574 N N . ASP A 1 201 ? 20.693 -11.993 -14.498 1.00 94.88 201 ASP A N 1
ATOM 1575 C CA . ASP A 1 201 ? 21.358 -11.416 -15.669 1.00 94.88 201 ASP A CA 1
ATOM 1576 C C . ASP A 1 201 ? 20.416 -11.290 -16.875 1.00 94.88 201 ASP A C 1
ATOM 1578 O O . ASP A 1 201 ? 20.449 -10.276 -17.575 1.00 94.88 201 ASP A O 1
ATOM 1582 N N . GLN A 1 202 ? 19.525 -12.267 -17.076 1.00 95.44 202 GLN A N 1
ATOM 1583 C CA . GLN A 1 202 ? 18.499 -12.192 -18.116 1.00 95.44 202 GLN A CA 1
ATOM 1584 C C . GLN A 1 202 ? 17.489 -11.091 -17.800 1.00 95.44 202 GLN A C 1
ATOM 1586 O O . GLN A 1 202 ? 17.214 -10.260 -18.660 1.00 95.44 202 GLN A O 1
ATOM 1591 N N . VAL A 1 203 ? 17.005 -11.007 -16.556 1.00 93.00 203 VAL A N 1
ATOM 1592 C CA . VAL A 1 203 ? 16.106 -9.920 -16.121 1.00 93.00 203 VAL A CA 1
ATOM 1593 C C . VAL A 1 203 ? 16.751 -8.553 -16.350 1.00 93.00 203 VAL A C 1
ATOM 1595 O O . VAL A 1 203 ? 16.116 -7.650 -16.892 1.00 93.00 203 VAL A O 1
ATOM 1598 N N . GLN A 1 204 ? 18.026 -8.393 -15.989 1.00 91.31 204 GLN A N 1
ATOM 1599 C CA . GLN A 1 204 ? 18.757 -7.152 -16.238 1.00 91.31 204 GLN A CA 1
ATOM 1600 C C . GLN A 1 204 ? 18.838 -6.822 -17.732 1.00 91.31 204 GLN A C 1
ATOM 1602 O O . GLN A 1 204 ? 18.751 -5.650 -18.096 1.00 91.31 204 GLN A O 1
ATOM 1607 N N . GLN A 1 205 ? 19.009 -7.824 -18.597 1.00 92.44 205 GLN A N 1
ATOM 1608 C CA . GLN A 1 205 ? 19.003 -7.612 -20.041 1.00 92.44 205 GLN A CA 1
ATOM 1609 C C . GLN A 1 205 ? 17.623 -7.167 -20.540 1.00 92.44 205 GLN A C 1
ATOM 1611 O O . GLN A 1 205 ? 17.547 -6.153 -21.224 1.00 92.44 205 GLN A O 1
ATOM 1616 N N . HIS A 1 206 ? 16.541 -7.825 -20.110 1.00 90.94 206 HIS A N 1
ATOM 1617 C CA . HIS A 1 206 ? 15.171 -7.420 -20.443 1.00 90.94 206 HIS A CA 1
ATOM 1618 C C . HIS A 1 206 ? 14.874 -5.972 -20.029 1.00 90.94 206 HIS A C 1
ATOM 1620 O O . HIS A 1 206 ? 14.311 -5.206 -20.810 1.00 90.94 206 HIS A O 1
ATOM 1626 N N . VAL A 1 207 ? 15.302 -5.563 -18.829 1.00 89.25 207 VAL A N 1
ATOM 1627 C CA . VAL A 1 207 ? 15.167 -4.173 -18.364 1.00 89.25 207 VAL A CA 1
ATOM 1628 C C . VAL A 1 207 ? 15.921 -3.209 -19.282 1.00 89.25 207 VAL A C 1
ATOM 1630 O O . VAL A 1 207 ? 15.361 -2.190 -19.682 1.00 89.25 207 VAL A O 1
ATOM 1633 N N . ARG A 1 208 ? 17.174 -3.515 -19.645 1.00 88.25 208 ARG A N 1
ATOM 1634 C CA . ARG A 1 208 ? 17.965 -2.664 -20.552 1.00 88.25 208 ARG A CA 1
ATOM 1635 C C . ARG A 1 208 ? 17.324 -2.555 -21.929 1.00 88.25 208 ARG A C 1
ATOM 1637 O O . ARG A 1 208 ? 17.264 -1.454 -22.466 1.00 88.25 208 ARG A O 1
ATOM 1644 N N . ASP A 1 209 ? 16.830 -3.662 -22.469 1.00 88.31 209 ASP A N 1
ATOM 1645 C CA . ASP A 1 209 ? 16.184 -3.694 -23.779 1.00 88.31 209 ASP A CA 1
ATOM 1646 C C . ASP A 1 209 ? 14.902 -2.846 -23.777 1.00 88.31 209 ASP A C 1
ATOM 1648 O O . ASP A 1 209 ? 14.702 -2.029 -24.675 1.00 88.31 209 ASP A O 1
ATOM 1652 N N . LEU A 1 210 ? 14.072 -2.957 -22.731 1.00 85.31 210 LEU A N 1
ATOM 1653 C CA . LEU A 1 210 ? 12.869 -2.132 -22.569 1.00 85.31 210 LEU A CA 1
ATOM 1654 C C . LEU A 1 210 ? 13.195 -0.638 -22.489 1.00 85.31 210 LEU A C 1
ATOM 1656 O O . LEU A 1 210 ? 12.542 0.176 -23.141 1.00 85.31 210 LEU A O 1
ATOM 1660 N N . LEU A 1 211 ? 14.217 -0.269 -21.718 1.00 82.44 211 LEU A N 1
ATOM 1661 C CA . LEU A 1 211 ? 14.634 1.125 -21.584 1.00 82.44 211 LEU A CA 1
ATOM 1662 C C . LEU A 1 211 ? 15.249 1.667 -22.869 1.00 82.44 211 LEU A C 1
ATOM 1664 O O . LEU A 1 211 ? 15.011 2.819 -23.207 1.00 82.44 211 LEU A O 1
ATOM 1668 N N . HIS A 1 212 ? 15.987 0.844 -23.613 1.00 81.19 212 HIS A N 1
ATOM 1669 C CA . HIS A 1 212 ? 16.519 1.230 -24.916 1.00 81.19 212 HIS A CA 1
ATOM 1670 C C . HIS A 1 212 ? 15.407 1.541 -25.926 1.00 81.19 212 HIS A C 1
ATOM 1672 O O . HIS A 1 212 ? 15.577 2.418 -26.766 1.00 81.19 212 HIS A O 1
ATOM 1678 N N . ILE A 1 213 ? 14.268 0.847 -25.836 1.00 79.06 213 ILE A N 1
ATOM 1679 C CA . ILE A 1 213 ? 13.092 1.113 -26.675 1.00 79.06 213 ILE A CA 1
ATOM 1680 C C . ILE A 1 213 ? 12.348 2.372 -26.208 1.00 79.06 213 ILE A C 1
ATOM 1682 O O . ILE A 1 213 ? 11.885 3.149 -27.040 1.00 79.06 213 ILE A O 1
ATOM 1686 N N . GLY A 1 214 ? 12.180 2.548 -24.892 1.00 74.19 214 GLY A N 1
ATOM 1687 C CA . GLY A 1 214 ? 11.372 3.632 -24.326 1.00 74.19 214 GLY A CA 1
ATOM 1688 C C . GLY A 1 214 ? 12.070 4.982 -24.220 1.00 74.19 214 GLY A C 1
ATOM 1689 O O . GLY A 1 214 ? 11.409 6.020 -24.240 1.00 74.19 214 GLY A O 1
ATOM 1690 N N . LEU A 1 215 ? 13.398 4.992 -24.143 1.00 72.12 215 LEU A N 1
ATOM 1691 C CA . LEU A 1 215 ? 14.168 6.216 -24.295 1.00 72.12 215 LEU A CA 1
ATOM 1692 C C . LEU A 1 215 ? 14.147 6.592 -25.784 1.00 72.12 215 LEU A C 1
ATOM 1694 O O . LEU A 1 215 ? 14.554 5.769 -26.608 1.00 72.12 215 LEU A O 1
ATOM 1698 N N . PRO A 1 216 ? 1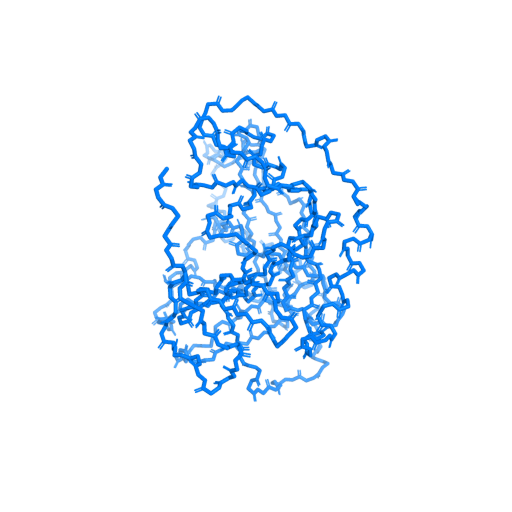3.667 7.793 -26.167 1.00 59.16 216 PRO A N 1
ATOM 1699 C CA . PRO A 1 216 ? 13.745 8.230 -27.556 1.00 59.16 216 PRO A CA 1
ATOM 1700 C C . PRO A 1 216 ? 15.190 8.073 -28.027 1.00 59.16 216 PRO A C 1
ATOM 1702 O O . PRO A 1 216 ? 16.107 8.445 -27.295 1.00 59.16 216 PRO A O 1
ATOM 1705 N N . ALA A 1 217 ? 15.381 7.454 -29.199 1.00 50.00 217 ALA A N 1
ATOM 1706 C CA . ALA A 1 217 ? 16.698 7.181 -29.767 1.00 50.00 217 ALA A CA 1
ATOM 1707 C C . ALA A 1 217 ? 17.583 8.418 -29.595 1.00 50.00 217 ALA A C 1
ATOM 1709 O O . ALA A 1 217 ? 17.264 9.441 -30.190 1.00 50.00 217 ALA A O 1
ATOM 1710 N N . TYR A 1 218 ? 18.602 8.304 -28.730 1.00 46.31 218 TYR A N 1
ATOM 1711 C CA . TYR A 1 218 ? 19.542 9.349 -28.315 1.00 46.31 218 TYR A CA 1
ATOM 1712 C C . TYR A 1 218 ? 19.679 10.462 -29.363 1.00 46.31 218 TYR A C 1
ATOM 1714 O O . TYR A 1 218 ? 20.479 10.355 -30.292 1.00 46.31 218 TYR A O 1
ATOM 1722 N N . ASP A 1 219 ? 18.894 11.524 -29.210 1.00 48.12 219 ASP A N 1
ATOM 1723 C CA . ASP A 1 219 ? 19.196 12.805 -29.822 1.00 48.12 219 ASP A CA 1
ATOM 1724 C C . ASP A 1 219 ? 19.923 13.587 -28.729 1.00 48.12 219 ASP A C 1
ATOM 1726 O O . ASP A 1 219 ? 19.308 14.030 -27.759 1.00 48.12 219 ASP A O 1
ATOM 1730 N N . GLU A 1 220 ? 21.256 13.641 -28.814 1.00 49.06 220 GLU A N 1
ATOM 1731 C CA . GLU A 1 220 ? 22.131 14.260 -27.803 1.00 49.06 220 GLU A CA 1
ATOM 1732 C C . GLU A 1 220 ? 21.757 15.729 -27.519 1.00 49.06 220 GLU A C 1
ATOM 1734 O O . GLU A 1 220 ? 22.101 16.266 -26.467 1.00 49.06 220 GLU A O 1
ATOM 1739 N N . GLU A 1 221 ? 21.021 16.379 -28.427 1.00 51.00 221 GLU A N 1
ATOM 1740 C CA . GLU A 1 221 ? 20.549 17.760 -28.290 1.00 51.00 221 GLU A CA 1
ATOM 1741 C C . GLU A 1 221 ? 19.203 17.884 -27.545 1.00 51.00 221 GLU A C 1
ATOM 1743 O O . GLU A 1 221 ? 18.805 18.990 -27.169 1.00 51.00 221 GLU A O 1
ATOM 1748 N N . ALA A 1 222 ? 18.511 16.768 -27.286 1.00 52.16 222 ALA A N 1
ATOM 1749 C CA . ALA A 1 222 ? 17.171 16.718 -26.706 1.00 52.16 222 ALA A CA 1
ATOM 1750 C C . ALA A 1 222 ? 17.100 15.844 -25.442 1.00 52.16 222 ALA A C 1
ATOM 1752 O O . ALA A 1 222 ? 16.149 15.078 -25.274 1.00 52.16 222 ALA A O 1
ATOM 1753 N N . ASP A 1 223 ? 18.071 15.963 -24.529 1.00 54.34 223 ASP A N 1
ATOM 1754 C CA . ASP A 1 223 ? 17.998 15.317 -23.210 1.00 54.34 223 ASP A CA 1
ATOM 1755 C C . ASP A 1 223 ? 16.903 15.967 -22.336 1.00 54.34 223 ASP A C 1
ATOM 1757 O O . ASP A 1 223 ? 17.142 16.758 -21.422 1.00 54.34 223 ASP A O 1
ATOM 1761 N N . ALA A 1 224 ? 15.645 15.690 -22.678 1.00 54.97 224 ALA A N 1
ATOM 1762 C CA . ALA A 1 224 ? 14.473 16.266 -22.034 1.00 54.97 224 ALA A CA 1
ATOM 1763 C C . ALA A 1 224 ? 14.245 15.706 -20.617 1.00 54.97 224 ALA A C 1
ATOM 1765 O O . ALA A 1 224 ? 13.471 16.290 -19.852 1.00 54.97 224 ALA A O 1
ATOM 1766 N N . HIS A 1 225 ? 14.907 14.598 -20.261 1.00 56.28 225 HIS A N 1
ATOM 1767 C CA . HIS A 1 225 ? 14.625 13.823 -19.052 1.00 56.28 225 HIS A CA 1
ATOM 1768 C C . HIS A 1 225 ? 15.795 13.792 -18.050 1.00 56.28 225 HIS A C 1
ATOM 1770 O O . HIS A 1 225 ? 15.527 13.742 -16.844 1.00 56.28 225 HIS A O 1
ATOM 1776 N N . GLY A 1 226 ? 17.048 13.934 -18.502 1.00 65.75 226 GLY A N 1
ATOM 1777 C CA . GLY A 1 226 ? 18.252 13.839 -17.671 1.00 65.75 226 GLY A CA 1
ATOM 1778 C C . GLY A 1 226 ? 18.675 12.390 -17.393 1.00 65.75 226 GLY A C 1
ATOM 1779 O O . GLY A 1 226 ? 18.023 11.442 -17.831 1.00 65.75 226 GLY A O 1
ATOM 1780 N N . GLU A 1 227 ? 19.759 12.209 -16.629 1.00 76.94 227 GLU A N 1
ATOM 1781 C CA . GLU A 1 227 ? 20.268 10.882 -16.251 1.00 76.94 227 GLU A CA 1
ATOM 1782 C C . GLU A 1 227 ? 19.214 10.084 -15.463 1.00 76.94 227 GLU A C 1
ATOM 1784 O O . GLU A 1 227 ? 18.693 10.548 -14.442 1.00 76.94 227 GLU A O 1
ATOM 1789 N N . LEU A 1 228 ? 18.898 8.879 -15.953 1.00 81.44 228 LEU A N 1
ATOM 1790 C CA . LEU A 1 228 ? 17.990 7.943 -15.296 1.00 81.44 228 LEU A CA 1
ATOM 1791 C C . LEU A 1 228 ? 18.688 7.300 -14.094 1.00 81.44 228 LEU A C 1
ATOM 1793 O O . LEU A 1 228 ? 19.738 6.673 -14.232 1.00 81.44 228 LEU A O 1
ATOM 1797 N N . VAL A 1 229 ? 18.064 7.397 -12.926 1.00 87.25 229 VAL A N 1
ATOM 1798 C CA . VAL A 1 229 ? 18.579 6.875 -11.662 1.00 87.25 229 VAL A CA 1
ATOM 1799 C C . VAL A 1 229 ? 17.680 5.744 -11.178 1.00 87.25 229 VAL A C 1
ATOM 1801 O O . VAL A 1 229 ? 16.481 5.936 -10.973 1.00 87.25 229 VAL A O 1
ATOM 1804 N N . PHE A 1 230 ? 18.272 4.570 -10.952 1.00 89.44 230 PHE A N 1
ATOM 1805 C CA . PHE A 1 230 ? 17.617 3.457 -10.264 1.00 89.44 230 PHE A CA 1
ATOM 1806 C C . PHE A 1 230 ? 17.876 3.569 -8.771 1.00 89.44 230 PHE A C 1
ATOM 1808 O O . PHE A 1 230 ? 19.028 3.540 -8.336 1.00 89.44 230 PHE A O 1
ATOM 1815 N N . THR A 1 231 ? 16.815 3.661 -7.985 1.00 91.88 231 THR A N 1
ATOM 1816 C CA . THR A 1 231 ? 16.928 3.855 -6.534 1.00 91.88 231 THR A CA 1
ATOM 1817 C C . THR A 1 231 ? 16.670 2.572 -5.764 1.00 91.88 231 THR A C 1
ATOM 1819 O O . THR A 1 231 ? 17.255 2.356 -4.702 1.00 91.88 231 THR A O 1
ATOM 1822 N N . ARG A 1 232 ? 15.849 1.672 -6.316 1.00 92.94 232 ARG A N 1
ATOM 1823 C CA . ARG A 1 232 ? 15.541 0.382 -5.697 1.00 92.94 232 ARG A CA 1
ATOM 1824 C C . ARG A 1 232 ? 15.222 -0.678 -6.739 1.00 92.94 232 ARG A C 1
ATOM 1826 O O . ARG A 1 232 ? 14.557 -0.402 -7.730 1.00 92.94 232 ARG A O 1
ATOM 1833 N N . MET A 1 233 ? 15.640 -1.909 -6.460 1.00 93.69 233 MET A N 1
ATOM 1834 C CA . MET A 1 233 ? 15.176 -3.108 -7.152 1.00 93.69 233 MET A CA 1
ATOM 1835 C C . MET A 1 233 ? 14.830 -4.176 -6.113 1.00 93.69 233 MET A C 1
ATOM 1837 O O . MET A 1 233 ? 15.635 -4.451 -5.224 1.00 93.69 233 MET A O 1
ATOM 1841 N N . ALA A 1 234 ? 13.635 -4.755 -6.200 1.00 95.25 234 ALA A N 1
ATOM 1842 C CA . ALA A 1 234 ? 13.151 -5.759 -5.257 1.00 95.25 234 ALA A CA 1
ATOM 1843 C C . ALA A 1 234 ? 12.329 -6.831 -5.976 1.00 95.25 234 ALA A C 1
ATOM 1845 O O . ALA A 1 234 ? 11.513 -6.508 -6.835 1.00 95.25 234 ALA A O 1
ATOM 1846 N N . LEU A 1 235 ? 12.522 -8.097 -5.606 1.00 96.00 235 LEU A N 1
ATOM 1847 C CA . LEU A 1 235 ? 11.618 -9.171 -6.006 1.00 96.00 235 LEU A CA 1
ATOM 1848 C C . LEU A 1 235 ? 10.390 -9.126 -5.089 1.00 96.00 235 LEU A C 1
ATOM 1850 O O . LEU A 1 235 ? 10.524 -9.254 -3.874 1.00 96.00 235 LEU A O 1
ATOM 1854 N N . THR A 1 236 ? 9.212 -8.920 -5.664 1.00 96.50 236 THR A N 1
ATOM 1855 C CA . THR A 1 236 ? 7.939 -8.736 -4.959 1.00 96.50 236 THR A CA 1
ATOM 1856 C C . THR A 1 236 ? 6.818 -9.536 -5.636 1.00 96.50 236 THR A C 1
ATOM 1858 O O . THR A 1 236 ? 7.060 -10.239 -6.617 1.00 96.50 236 THR A O 1
ATOM 1861 N N . SER A 1 237 ? 5.600 -9.472 -5.097 1.00 95.31 237 SER A N 1
ATOM 1862 C CA . SER A 1 237 ? 4.403 -10.088 -5.685 1.00 95.31 237 SER A CA 1
ATOM 1863 C C . SER A 1 237 ? 3.548 -9.010 -6.345 1.00 95.31 237 SER A C 1
ATOM 1865 O O . SER A 1 237 ? 3.243 -8.007 -5.708 1.00 95.31 237 SER A O 1
ATOM 1867 N N . VAL A 1 238 ? 3.163 -9.200 -7.607 1.00 95.44 238 VAL A N 1
ATOM 1868 C CA . VAL A 1 238 ? 2.418 -8.205 -8.396 1.00 95.44 238 VAL A CA 1
ATOM 1869 C C . VAL A 1 238 ? 1.216 -8.853 -9.061 1.00 95.44 238 VAL A C 1
ATOM 1871 O O . VAL A 1 238 ? 1.301 -9.982 -9.540 1.00 95.44 238 VAL A O 1
ATOM 1874 N N . LEU A 1 239 ? 0.102 -8.124 -9.119 1.00 93.94 239 LEU A N 1
ATOM 1875 C CA . LEU A 1 239 ? -1.057 -8.528 -9.904 1.00 93.94 239 LEU A CA 1
ATOM 1876 C C . LEU A 1 239 ? -0.794 -8.295 -11.394 1.00 93.94 239 LEU A C 1
ATOM 1878 O O . LEU A 1 239 ? -0.602 -7.169 -11.851 1.00 93.94 239 LEU A O 1
ATOM 1882 N N . GLN A 1 240 ? -0.818 -9.377 -12.160 1.00 91.69 240 GLN A N 1
ATOM 1883 C CA . GLN A 1 240 ? -0.751 -9.376 -13.609 1.00 91.69 240 GLN A CA 1
ATOM 1884 C C . GLN A 1 240 ? -2.109 -9.763 -14.189 1.00 91.69 240 GLN A C 1
ATOM 1886 O O . GLN A 1 240 ? -2.650 -10.836 -13.920 1.00 91.69 240 GLN A O 1
ATOM 1891 N N . ARG A 1 241 ? -2.647 -8.885 -15.035 1.00 89.31 241 ARG A N 1
ATOM 1892 C CA . ARG A 1 241 ? -3.910 -9.117 -15.739 1.00 89.31 241 ARG A CA 1
ATOM 1893 C C . ARG A 1 241 ? -3.775 -10.242 -16.763 1.00 89.31 241 ARG A C 1
ATOM 1895 O O . ARG A 1 241 ? -2.722 -10.419 -17.377 1.00 89.31 241 ARG A O 1
ATOM 1902 N N . ILE A 1 242 ? -4.873 -10.962 -16.972 1.00 87.44 242 ILE A N 1
ATOM 1903 C CA . ILE A 1 242 ? -4.973 -12.031 -17.966 1.00 87.44 242 ILE A CA 1
ATOM 1904 C C . ILE A 1 242 ? -5.689 -11.470 -19.209 1.00 87.44 242 ILE A C 1
ATOM 1906 O O . ILE A 1 242 ? -6.766 -10.886 -19.074 1.00 87.44 242 ILE A O 1
ATOM 1910 N N . PRO A 1 243 ? -5.117 -11.596 -20.422 1.00 84.88 243 PRO A N 1
ATOM 1911 C CA . PRO A 1 243 ? -5.751 -11.082 -21.636 1.00 84.88 243 PRO A CA 1
ATOM 1912 C C . PRO A 1 243 ? -7.159 -11.651 -21.847 1.00 84.88 243 PRO A C 1
ATOM 1914 O O . PRO A 1 243 ? -7.344 -12.867 -21.820 1.00 84.88 243 PRO A O 1
ATOM 1917 N N . ASN A 1 244 ? -8.132 -10.780 -22.129 1.00 83.88 244 ASN A N 1
ATOM 1918 C CA . ASN A 1 244 ? -9.543 -11.124 -22.353 1.00 83.88 244 ASN A CA 1
ATOM 1919 C C . ASN A 1 244 ? -10.251 -11.796 -21.154 1.00 83.88 244 ASN A C 1
ATOM 1921 O O . ASN A 1 244 ? -11.257 -12.480 -21.346 1.00 83.88 244 ASN A O 1
ATOM 1925 N N . GLN A 1 245 ? -9.750 -11.609 -19.927 1.00 84.25 245 GLN A N 1
ATOM 1926 C CA . GLN A 1 245 ? -10.376 -12.107 -18.700 1.00 84.25 245 GLN A CA 1
ATOM 1927 C C . GLN A 1 245 ? -10.409 -10.997 -17.637 1.00 84.25 245 GLN A C 1
ATOM 1929 O O . GLN A 1 245 ? -9.374 -10.510 -17.192 1.00 84.25 245 GLN A O 1
ATOM 1934 N N . SER A 1 246 ? -11.613 -10.567 -17.245 1.00 82.56 246 SER A N 1
ATOM 1935 C CA . SER A 1 246 ? -11.818 -9.414 -16.350 1.00 82.56 246 SER A CA 1
ATOM 1936 C C . SER A 1 246 ? -11.918 -9.767 -14.867 1.00 82.56 246 SER A C 1
ATOM 1938 O O . SER A 1 246 ? -11.710 -8.896 -14.019 1.00 82.56 246 SER A O 1
ATOM 1940 N N . ASP A 1 247 ? -12.272 -11.016 -14.562 1.00 87.75 247 ASP A N 1
ATOM 1941 C CA . ASP A 1 247 ? -12.722 -11.433 -13.227 1.00 87.75 247 ASP A CA 1
ATOM 1942 C C . ASP A 1 247 ? -11.625 -12.116 -12.405 1.00 87.75 247 ASP A C 1
ATOM 1944 O O . ASP A 1 247 ? -11.792 -12.321 -11.206 1.00 87.75 247 ASP A O 1
ATOM 1948 N N . GLU A 1 248 ? -10.478 -12.398 -13.025 1.00 91.00 248 GLU A N 1
ATOM 1949 C CA . GLU A 1 248 ? -9.306 -12.968 -12.365 1.00 91.00 248 GLU A CA 1
ATOM 1950 C C . GLU A 1 248 ? -8.032 -12.250 -12.823 1.00 91.00 248 GLU A C 1
ATOM 1952 O O . GLU A 1 248 ? -7.936 -11.749 -13.947 1.00 91.00 248 GLU A O 1
ATOM 1957 N N . ALA A 1 249 ? -7.033 -12.244 -11.947 1.00 92.00 249 ALA A N 1
ATOM 1958 C CA . ALA A 1 249 ? -5.672 -11.821 -12.231 1.00 92.00 249 ALA A CA 1
ATOM 1959 C C . ALA A 1 249 ? -4.697 -12.832 -11.615 1.00 92.00 249 ALA A C 1
ATOM 1961 O O . ALA A 1 249 ? -5.041 -13.568 -10.689 1.00 92.00 249 ALA A O 1
ATOM 1962 N N . LEU A 1 250 ? -3.471 -12.872 -12.126 1.00 92.69 250 LEU A N 1
ATOM 1963 C CA . LEU A 1 250 ? -2.404 -13.696 -11.573 1.00 92.69 250 LEU A CA 1
ATOM 1964 C C . LEU A 1 250 ? -1.602 -12.881 -10.564 1.00 92.69 250 LEU A C 1
ATOM 1966 O O . LEU A 1 250 ? -1.097 -11.817 -10.903 1.00 92.69 250 LEU A O 1
ATOM 1970 N N . LEU A 1 251 ? -1.409 -13.403 -9.356 1.00 93.56 251 LEU A N 1
ATOM 1971 C CA . LEU A 1 251 ? -0.369 -12.902 -8.463 1.00 93.56 251 LEU A CA 1
ATOM 1972 C C . LEU A 1 251 ? 0.956 -13.570 -8.853 1.00 93.56 251 LEU A C 1
ATOM 1974 O O . LEU A 1 251 ? 1.136 -14.769 -8.637 1.00 93.56 251 LEU A O 1
ATOM 1978 N N . VAL A 1 252 ? 1.863 -12.813 -9.468 1.00 94.38 252 VAL A N 1
ATOM 1979 C CA . VAL A 1 252 ? 3.131 -13.328 -10.008 1.00 94.38 252 VAL A CA 1
ATOM 1980 C C . VAL A 1 252 ? 4.333 -12.764 -9.251 1.00 94.38 252 VAL A C 1
ATOM 1982 O O . VAL A 1 252 ? 4.281 -11.621 -8.785 1.00 94.38 252 VAL A O 1
ATOM 1985 N N . PRO A 1 253 ? 5.444 -13.516 -9.148 1.00 95.06 253 PRO A N 1
ATOM 1986 C CA . PRO A 1 253 ? 6.708 -12.932 -8.732 1.00 95.06 253 PRO A CA 1
ATOM 1987 C C . PRO A 1 253 ? 7.170 -11.933 -9.798 1.00 95.06 253 PRO A C 1
ATOM 1989 O O . PRO A 1 253 ? 7.185 -12.237 -10.993 1.00 95.06 253 PRO A O 1
ATOM 1992 N N . ALA A 1 254 ? 7.564 -10.740 -9.372 1.00 95.81 254 ALA A N 1
ATOM 1993 C CA . ALA A 1 254 ? 7.987 -9.674 -10.263 1.00 95.81 254 ALA A CA 1
ATOM 1994 C C . ALA A 1 254 ? 9.123 -8.858 -9.654 1.00 95.81 254 ALA A C 1
ATOM 1996 O O . ALA A 1 254 ? 9.181 -8.631 -8.447 1.00 95.81 254 ALA A O 1
ATOM 1997 N N . TRP A 1 255 ? 10.021 -8.383 -10.503 1.00 96.12 255 TRP A N 1
ATOM 1998 C CA . TRP A 1 255 ? 11.001 -7.379 -10.136 1.00 96.12 255 TRP A CA 1
ATOM 1999 C C . TRP A 1 255 ? 10.355 -6.000 -10.209 1.00 96.12 255 TRP A C 1
ATOM 2001 O O . TRP A 1 255 ? 9.962 -5.545 -11.283 1.00 96.12 255 TRP A O 1
ATOM 2011 N N . MET A 1 256 ? 10.260 -5.342 -9.058 1.00 95.00 256 MET A N 1
ATOM 2012 C CA . MET A 1 256 ? 9.897 -3.938 -8.933 1.00 95.00 256 MET A CA 1
ATOM 2013 C C . MET A 1 256 ? 11.161 -3.094 -8.975 1.00 95.00 256 MET A C 1
ATOM 2015 O O . MET A 1 256 ? 12.060 -3.285 -8.154 1.00 95.00 256 MET A O 1
ATOM 2019 N N . LEU A 1 257 ? 11.219 -2.158 -9.916 1.00 94.12 257 LEU A N 1
ATOM 2020 C CA . LEU A 1 257 ? 12.290 -1.183 -10.042 1.00 94.12 257 LEU A CA 1
ATOM 2021 C C . LEU A 1 257 ? 11.711 0.207 -9.805 1.00 94.12 257 LEU A C 1
ATOM 2023 O O . LEU A 1 257 ? 10.769 0.601 -10.490 1.00 94.12 257 LEU A O 1
ATOM 2027 N N . LEU A 1 258 ? 12.286 0.942 -8.857 1.00 93.50 258 LEU A N 1
ATOM 2028 C CA . LEU A 1 258 ? 11.991 2.356 -8.657 1.00 93.50 258 LEU A CA 1
ATOM 2029 C C . LEU A 1 258 ? 13.013 3.186 -9.419 1.00 93.50 258 LEU A C 1
ATOM 2031 O O . LEU A 1 258 ? 14.223 2.931 -9.357 1.00 93.50 258 LEU A O 1
ATOM 2035 N N . LEU A 1 259 ? 12.498 4.142 -10.177 1.00 89.56 259 LEU A N 1
ATOM 2036 C CA . LEU A 1 259 ? 13.272 4.952 -11.097 1.00 89.56 259 LEU A CA 1
ATOM 2037 C C . LEU A 1 259 ? 12.803 6.404 -11.091 1.00 89.56 259 LEU A C 1
ATOM 2039 O O . LEU A 1 259 ? 11.614 6.719 -11.001 1.00 89.56 259 LEU A O 1
ATOM 2043 N N . THR A 1 260 ? 13.782 7.284 -11.204 1.00 88.00 260 THR A N 1
ATOM 2044 C CA . THR A 1 260 ? 13.635 8.737 -11.201 1.00 88.00 260 THR A CA 1
ATOM 2045 C C . THR A 1 260 ? 14.722 9.337 -12.088 1.00 88.00 260 THR A C 1
ATOM 2047 O O . THR A 1 260 ? 15.553 8.610 -12.635 1.00 88.00 260 THR A O 1
ATOM 2050 N N . THR A 1 261 ? 14.750 10.652 -12.241 1.00 84.69 261 THR A N 1
ATOM 2051 C CA . THR A 1 261 ? 15.872 11.358 -12.867 1.00 84.69 261 THR A CA 1
ATOM 2052 C C . THR A 1 261 ? 16.472 12.355 -11.893 1.00 84.69 261 THR A C 1
ATOM 2054 O O . THR A 1 261 ? 15.795 12.804 -10.966 1.00 84.69 261 THR A O 1
ATOM 2057 N N . GLN A 1 262 ? 17.733 12.746 -12.100 1.00 81.50 262 GLN A N 1
ATOM 2058 C CA . GLN A 1 262 ? 18.370 13.754 -11.243 1.00 81.50 262 GLN A CA 1
ATOM 2059 C C . GLN A 1 262 ? 17.510 15.029 -11.138 1.00 81.50 262 GLN A C 1
ATOM 2061 O O . GLN A 1 262 ? 17.297 15.565 -10.052 1.00 81.50 262 GLN A O 1
ATOM 2066 N N . ARG A 1 263 ? 16.924 15.464 -12.259 1.00 81.19 263 ARG A N 1
ATOM 2067 C CA . ARG A 1 263 ? 16.013 16.612 -12.301 1.00 81.19 263 ARG A CA 1
ATOM 2068 C C . ARG A 1 263 ? 14.755 16.396 -11.455 1.00 81.19 263 ARG A C 1
ATOM 2070 O O . ARG A 1 263 ? 14.312 17.324 -10.786 1.00 81.19 263 ARG A O 1
ATOM 2077 N N . GLN A 1 264 ? 14.155 15.207 -11.504 1.00 83.69 264 GLN A N 1
ATOM 2078 C CA . GLN A 1 264 ? 12.973 14.883 -10.701 1.00 83.69 264 GLN A CA 1
ATOM 2079 C C . GLN A 1 264 ? 13.299 14.880 -9.204 1.00 83.69 264 GLN A C 1
ATOM 2081 O O . GLN A 1 264 ? 12.533 15.438 -8.423 1.00 83.69 264 GLN A O 1
ATOM 2086 N N . GLN A 1 265 ? 14.459 14.342 -8.818 1.00 85.19 265 GLN A N 1
ATOM 2087 C CA . GLN A 1 265 ? 14.942 14.384 -7.436 1.00 85.19 265 GLN A CA 1
ATOM 2088 C C . GLN A 1 265 ? 15.151 15.823 -6.948 1.00 85.19 265 GLN A C 1
ATOM 2090 O O . GLN A 1 265 ? 14.675 16.177 -5.872 1.00 85.19 265 GLN A O 1
ATOM 2095 N N . GLU A 1 266 ? 15.792 16.676 -7.754 1.00 84.12 266 GLU A N 1
ATOM 2096 C CA . GLU A 1 266 ? 15.984 18.103 -7.443 1.00 84.12 266 GLU A CA 1
ATOM 2097 C C . GLU A 1 266 ? 14.653 18.863 -7.300 1.00 84.12 266 GLU A C 1
ATOM 2099 O O . GLU A 1 266 ? 14.560 19.824 -6.539 1.00 84.12 266 GLU A O 1
ATOM 2104 N N . GLN A 1 267 ? 13.612 18.424 -8.012 1.00 84.31 267 GLN A N 1
ATOM 2105 C CA . GLN A 1 267 ? 12.258 18.975 -7.934 1.00 84.31 267 GLN A CA 1
ATOM 2106 C C . GLN A 1 267 ? 11.399 18.346 -6.825 1.00 84.31 267 GLN A C 1
ATOM 2108 O O . GLN A 1 267 ? 10.257 18.766 -6.645 1.00 84.31 267 GLN A O 1
ATOM 2113 N N . GLY A 1 268 ? 11.915 17.349 -6.098 1.00 83.12 268 GLY A N 1
ATOM 2114 C CA . GLY A 1 268 ? 11.161 16.614 -5.080 1.00 83.12 268 GLY A CA 1
ATOM 2115 C C . GLY A 1 268 ? 9.990 15.803 -5.646 1.00 83.12 268 GLY A C 1
ATOM 2116 O O . GLY A 1 268 ? 9.006 15.579 -4.944 1.00 83.12 268 GLY A O 1
ATOM 2117 N N . LEU A 1 269 ? 10.057 15.401 -6.919 1.00 83.62 269 LEU A N 1
ATOM 2118 C CA . LEU A 1 269 ? 9.024 14.585 -7.552 1.00 83.62 269 LEU A CA 1
ATOM 2119 C C . LEU A 1 269 ? 9.136 13.123 -7.112 1.00 83.62 269 LEU A C 1
ATOM 2121 O O . LEU A 1 269 ? 10.235 12.589 -6.951 1.00 83.62 269 LEU A O 1
ATOM 2125 N N . ALA A 1 270 ? 7.979 12.479 -6.955 1.00 85.12 270 ALA A N 1
ATOM 2126 C CA . ALA A 1 270 ? 7.897 11.070 -6.604 1.00 85.12 270 ALA A CA 1
ATOM 2127 C C . ALA A 1 270 ? 8.546 10.183 -7.674 1.00 85.12 270 ALA A C 1
ATOM 2129 O O . ALA A 1 270 ? 8.520 10.481 -8.872 1.00 85.12 270 ALA A O 1
ATOM 2130 N N . GLU A 1 271 ? 9.106 9.068 -7.219 1.00 90.75 271 GLU A N 1
ATOM 2131 C CA . GLU A 1 271 ? 9.657 8.041 -8.092 1.00 90.75 271 GLU A CA 1
ATOM 2132 C C . GLU A 1 271 ? 8.542 7.368 -8.894 1.00 90.75 271 GLU A C 1
ATOM 2134 O O . GLU A 1 271 ? 7.387 7.276 -8.471 1.00 90.75 271 GLU A O 1
ATOM 2139 N N . SER A 1 272 ? 8.915 6.861 -10.060 1.00 89.50 272 SER A N 1
ATOM 2140 C CA . SER A 1 272 ? 8.055 5.993 -10.851 1.00 89.50 272 SER A CA 1
ATOM 2141 C C . SER A 1 272 ? 8.477 4.537 -10.696 1.00 89.50 272 SER A C 1
ATOM 2143 O O . SER A 1 272 ? 9.603 4.243 -10.291 1.00 89.50 272 SER A O 1
ATOM 2145 N N . VAL A 1 273 ? 7.572 3.621 -11.023 1.00 91.75 273 VAL A N 1
ATOM 2146 C CA . VAL A 1 273 ? 7.808 2.183 -10.920 1.00 91.75 273 VAL A CA 1
ATOM 2147 C C . VAL A 1 273 ? 7.804 1.512 -12.291 1.00 91.75 273 VAL A C 1
ATOM 2149 O O . VAL A 1 273 ? 7.026 1.854 -13.187 1.00 91.75 273 VAL A O 1
ATOM 2152 N N . LEU A 1 274 ? 8.686 0.528 -12.437 1.00 91.56 274 LEU A N 1
ATOM 2153 C CA . LEU A 1 274 ? 8.698 -0.454 -13.511 1.00 91.56 274 LEU A CA 1
ATOM 2154 C C . LEU A 1 274 ? 8.546 -1.848 -12.901 1.00 91.56 274 LEU A C 1
ATOM 2156 O O . LEU A 1 274 ? 9.289 -2.216 -11.993 1.00 91.56 274 LEU A O 1
ATOM 2160 N N . LEU A 1 275 ? 7.592 -2.622 -13.414 1.00 93.25 275 LEU A N 1
ATOM 2161 C CA . LEU A 1 275 ? 7.293 -3.971 -12.940 1.00 93.25 275 LEU A CA 1
ATOM 2162 C C . LEU A 1 275 ? 7.603 -4.968 -14.051 1.00 93.25 275 LEU A C 1
ATOM 2164 O O . LEU A 1 275 ? 7.043 -4.873 -15.142 1.00 93.25 275 LEU A O 1
ATOM 2168 N N . ILE A 1 276 ? 8.500 -5.909 -13.776 1.00 93.50 276 ILE A N 1
ATOM 2169 C CA . ILE A 1 276 ? 8.937 -6.934 -14.726 1.00 93.50 276 ILE A CA 1
ATOM 2170 C C . ILE A 1 276 ? 8.593 -8.303 -14.159 1.00 93.50 276 ILE A C 1
ATOM 2172 O O . ILE A 1 276 ? 9.064 -8.654 -13.079 1.00 93.50 276 ILE A O 1
ATOM 2176 N N . ASN A 1 277 ? 7.799 -9.093 -14.874 1.00 94.38 277 ASN A N 1
ATOM 2177 C CA . ASN A 1 277 ? 7.480 -10.455 -14.472 1.00 94.38 277 ASN A CA 1
ATOM 2178 C C . ASN A 1 277 ? 8.777 -11.280 -14.371 1.00 94.38 277 ASN A C 1
ATOM 2180 O O . ASN A 1 277 ? 9.587 -11.331 -15.297 1.00 94.38 277 ASN A O 1
ATOM 2184 N N . ALA A 1 278 ? 8.998 -11.909 -13.216 1.00 95.44 278 ALA A N 1
ATOM 2185 C CA . ALA A 1 278 ? 10.227 -12.642 -12.932 1.00 95.44 278 ALA A CA 1
ATOM 2186 C C . ALA A 1 278 ? 10.286 -14.021 -13.613 1.00 95.44 278 ALA A C 1
ATOM 2188 O O . ALA A 1 278 ? 11.339 -14.651 -13.594 1.00 95.44 278 ALA A O 1
ATOM 2189 N N . LEU A 1 279 ? 9.183 -14.499 -14.191 1.00 93.94 279 LEU A N 1
ATOM 2190 C CA . LEU A 1 279 ? 9.078 -15.777 -14.897 1.00 93.94 279 LEU A CA 1
ATOM 2191 C C . LEU A 1 279 ? 9.472 -15.665 -16.372 1.00 93.94 279 LEU A C 1
ATOM 2193 O O . LEU A 1 279 ? 10.040 -16.608 -16.917 1.00 93.94 279 LEU A O 1
ATOM 2197 N N . ASP A 1 280 ? 9.164 -14.540 -17.020 1.00 92.25 280 ASP A N 1
ATOM 2198 C CA . ASP A 1 280 ? 9.321 -14.378 -18.472 1.00 92.25 280 ASP A CA 1
ATOM 2199 C C . ASP A 1 280 ? 9.981 -13.056 -18.906 1.00 92.25 280 ASP A C 1
ATOM 2201 O O . ASP A 1 280 ? 10.283 -12.887 -20.085 1.00 92.25 280 ASP A O 1
ATOM 2205 N N . GLY A 1 281 ? 10.255 -12.137 -17.974 1.00 91.38 281 GLY A N 1
ATOM 2206 C CA . GLY A 1 281 ? 10.931 -10.870 -18.254 1.00 91.38 281 GLY A CA 1
ATOM 2207 C C . GLY A 1 281 ? 10.034 -9.820 -18.908 1.00 91.38 281 GLY A C 1
ATOM 2208 O O . GLY A 1 281 ? 10.523 -8.751 -19.281 1.00 91.38 281 GLY A O 1
ATOM 2209 N N . ASN A 1 282 ? 8.733 -10.089 -19.048 1.00 88.88 282 ASN A N 1
ATOM 2210 C CA . ASN A 1 282 ? 7.798 -9.158 -19.662 1.00 88.88 282 ASN A CA 1
ATOM 2211 C C . ASN A 1 282 ? 7.417 -8.023 -18.707 1.00 88.88 282 ASN A C 1
ATOM 2213 O O . ASN A 1 282 ? 7.290 -8.203 -17.496 1.00 88.88 282 ASN A O 1
ATOM 2217 N N . TYR A 1 283 ? 7.177 -6.841 -19.272 1.00 89.31 283 TYR A N 1
ATOM 2218 C CA . TYR A 1 283 ? 6.617 -5.713 -18.535 1.00 89.31 283 TYR A CA 1
ATOM 2219 C C . TYR A 1 283 ? 5.185 -6.016 -18.069 1.00 89.31 283 TYR A C 1
ATOM 2221 O O . TYR A 1 283 ? 4.343 -6.452 -18.858 1.00 89.31 283 TYR A O 1
ATOM 2229 N N . ILE A 1 284 ? 4.902 -5.741 -16.796 1.00 89.50 284 ILE A N 1
ATOM 2230 C CA . ILE A 1 284 ? 3.565 -5.836 -16.215 1.00 89.50 284 ILE A CA 1
ATOM 2231 C C . ILE A 1 284 ? 2.916 -4.454 -16.251 1.00 89.50 284 ILE A C 1
ATOM 2233 O O . ILE A 1 284 ? 3.304 -3.541 -15.524 1.00 89.50 284 ILE A O 1
ATOM 2237 N N . ASN A 1 285 ? 1.885 -4.329 -17.081 1.00 82.50 285 ASN A N 1
ATOM 2238 C CA . ASN A 1 285 ? 1.065 -3.130 -17.168 1.00 82.50 285 ASN A CA 1
ATOM 2239 C C . ASN A 1 285 ? -0.122 -3.203 -16.194 1.00 82.50 285 ASN A C 1
ATOM 2241 O O . ASN A 1 285 ? -0.964 -4.104 -16.306 1.00 82.50 285 ASN A O 1
ATOM 2245 N N . ARG A 1 286 ? -0.235 -2.207 -15.313 1.00 81.12 286 ARG A N 1
ATOM 2246 C CA . ARG A 1 286 ? -1.298 -2.110 -14.303 1.00 81.12 286 ARG A CA 1
ATOM 2247 C C . ARG A 1 286 ? -2.559 -1.389 -14.785 1.00 81.12 286 ARG A C 1
ATOM 2249 O O . ARG A 1 286 ? -3.639 -1.669 -14.273 1.00 81.12 286 ARG A O 1
ATOM 2256 N N . TRP A 1 287 ? -2.453 -0.520 -15.790 1.00 73.94 287 TRP A N 1
ATOM 2257 C CA . TRP A 1 287 ? -3.530 0.386 -16.211 1.00 73.94 287 TRP A CA 1
ATOM 2258 C C . TRP A 1 287 ? -4.149 -0.023 -17.558 1.00 73.94 287 TRP A C 1
ATOM 2260 O O . TRP A 1 287 ? -3.495 -0.641 -18.400 1.00 73.94 287 TRP A O 1
ATOM 2270 N N . ALA A 1 288 ? -5.440 0.261 -17.745 1.00 59.06 288 ALA A N 1
ATOM 2271 C CA . ALA A 1 288 ? -6.172 0.076 -19.005 1.00 59.06 288 ALA A CA 1
ATOM 2272 C C . ALA A 1 288 ? -6.318 1.411 -19.753 1.00 59.06 288 ALA A C 1
ATOM 2274 O O . ALA A 1 288 ? -6.555 2.431 -19.065 1.00 59.06 288 ALA A O 1
#

Radius of gyration: 21.87 Å; Cα contacts (8 Å, |Δi|>4): 542; chains: 1; bounding box: 51×50×55 Å

Mean predicted aligned error: 7.28 Å

Solvent-accessible surface area (backbone atoms only — not comparable to full-atom values): 16623 Å² total; per-residue (Å²): 129,82,81,75,84,79,73,73,40,73,71,47,89,89,73,64,69,82,73,30,81,67,43,46,30,28,47,97,90,65,57,62,33,24,36,33,35,54,100,48,35,41,35,40,22,63,43,91,38,58,43,77,41,49,36,70,34,29,56,66,41,67,58,49,93,89,49,76,57,47,84,83,84,71,52,75,59,54,70,68,59,46,50,54,52,49,53,55,48,30,56,74,70,69,44,78,50,48,34,79,43,45,75,42,50,22,35,29,30,30,72,75,49,68,87,78,56,45,75,75,46,32,21,37,38,37,33,27,24,62,31,54,89,94,37,47,41,65,72,64,83,81,37,49,69,40,73,57,50,52,86,71,39,74,50,95,51,44,93,60,68,73,72,76,41,37,36,38,41,32,31,36,81,90,40,82,44,35,42,38,37,35,37,78,77,80,90,85,77,84,92,72,78,88,70,73,62,55,56,68,71,57,44,53,48,41,54,51,54,53,47,60,68,38,43,73,79,84,49,89,91,63,73,85,62,59,64,77,41,77,80,46,76,43,53,21,50,39,77,37,74,41,80,78,45,77,90,58,63,44,81,37,58,19,38,39,33,34,36,45,22,61,59,37,58,77,69,70,50,80,52,22,36,46,42,28,35,33,64,77,46,46,77,56,64,62,59,93

Nearest PDB structures (foldseek):
  2cdh-assembly1_S  TM=1.934E-01  e=9.531E-01  Thermomyces lanuginosus
  3cjy-assembly1_A-2  TM=1.889E-01  e=2.293E+00  Novosphingobium aromaticivorans DSM 12444
  6vbv-assembly1_7  TM=1.192E-01  e=3.180E-01  Bos taurus
  6vnw-assembly1_C  TM=1.198E-01  e=5.212E-01  Bos taurus
  6hs7-assembly1_E  TM=2.040E-01  e=2.856E+00  Escherichia coli